Protein AF-A0A0R3RN76-F1 (afdb_monomer_lite)

Structure (mmCIF, N/CA/C/O backbone):
data_AF-A0A0R3RN76-F1
#
_entry.id   AF-A0A0R3RN76-F1
#
loop_
_atom_site.group_PDB
_atom_site.id
_atom_site.type_symbol
_atom_site.label_atom_id
_atom_site.label_alt_id
_atom_site.label_comp_id
_atom_site.label_asym_id
_atom_site.label_entity_id
_atom_site.label_seq_id
_atom_site.pdbx_PDB_ins_code
_atom_site.Cartn_x
_atom_site.Cartn_y
_atom_site.Cartn_z
_atom_site.occupancy
_atom_site.B_iso_or_equiv
_atom_site.auth_seq_id
_atom_site.auth_comp_id
_atom_site.auth_asym_id
_atom_site.auth_atom_id
_atom_site.pdbx_PDB_model_num
ATOM 1 N N . PRO A 1 1 ? -23.314 -8.550 5.545 1.00 55.41 1 PRO A N 1
ATOM 2 C CA . PRO A 1 1 ? -23.056 -7.588 4.440 1.00 55.41 1 PRO A CA 1
ATOM 3 C C . PRO A 1 1 ? -21.770 -6.795 4.711 1.00 55.41 1 PRO A C 1
ATOM 5 O O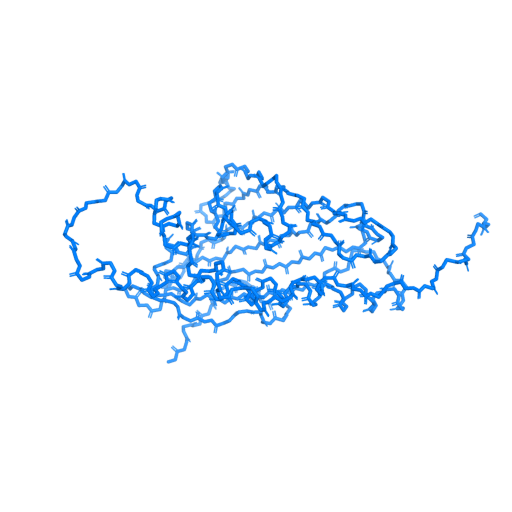 . PRO A 1 1 ? -21.601 -6.330 5.833 1.00 55.41 1 PRO A O 1
ATOM 8 N N . LYS A 1 2 ? -20.852 -6.679 3.739 1.00 74.38 2 LYS A N 1
ATOM 9 C CA . LYS A 1 2 ? -19.623 -5.884 3.918 1.00 74.38 2 LYS A CA 1
ATOM 10 C C . LYS A 1 2 ? -19.977 -4.389 3.931 1.00 74.38 2 LYS A C 1
ATOM 12 O O . LYS A 1 2 ? -20.724 -3.940 3.066 1.00 74.38 2 LYS A O 1
ATOM 17 N N . VAL A 1 3 ? -19.456 -3.634 4.902 1.00 81.75 3 VAL A N 1
ATOM 18 C CA . VAL A 1 3 ? -19.709 -2.183 5.039 1.00 81.75 3 VAL A CA 1
ATOM 19 C C . VAL A 1 3 ? -19.190 -1.440 3.804 1.00 81.75 3 VAL A C 1
ATOM 21 O O . VAL A 1 3 ? -18.092 -1.743 3.332 1.00 81.75 3 VAL A O 1
ATOM 24 N N . SER A 1 4 ? -19.979 -0.506 3.260 1.00 85.19 4 SER A N 1
ATOM 25 C CA . SER A 1 4 ? -19.596 0.282 2.078 1.00 85.19 4 SER A CA 1
ATOM 26 C C . SER A 1 4 ? -18.408 1.201 2.374 1.00 85.19 4 SER A C 1
ATOM 28 O O . SER A 1 4 ? -18.249 1.674 3.494 1.00 85.19 4 SER A O 1
ATOM 30 N N . CYS A 1 5 ? -17.576 1.460 1.365 1.00 84.94 5 CYS A N 1
ATOM 31 C CA . CYS A 1 5 ? -16.489 2.428 1.472 1.00 84.94 5 CYS A CA 1
ATOM 32 C C . CYS A 1 5 ? -16.972 3.834 1.096 1.00 84.94 5 CYS A C 1
ATOM 34 O O . CYS A 1 5 ? -17.718 3.979 0.130 1.00 84.94 5 CYS A O 1
ATOM 36 N N . GLU A 1 6 ? -16.495 4.850 1.817 1.00 83.06 6 GLU A N 1
ATOM 37 C CA . GLU A 1 6 ? -16.789 6.270 1.565 1.00 83.06 6 GLU A CA 1
ATOM 38 C C . GLU A 1 6 ? -15.639 7.013 0.850 1.00 83.06 6 GLU A C 1
ATOM 40 O O . GLU A 1 6 ? -15.636 8.242 0.783 1.00 83.06 6 GLU A O 1
ATOM 45 N N . CYS A 1 7 ? -14.622 6.308 0.338 1.00 79.94 7 CYS A N 1
ATOM 46 C CA . CYS A 1 7 ? -13.497 6.972 -0.320 1.00 79.94 7 CYS A CA 1
ATOM 47 C C . CYS A 1 7 ? -13.884 7.536 -1.701 1.00 79.94 7 CYS A C 1
ATOM 49 O O . CYS A 1 7 ? -14.813 7.066 -2.356 1.00 79.94 7 CYS A O 1
ATOM 51 N N . GLN A 1 8 ? -13.136 8.5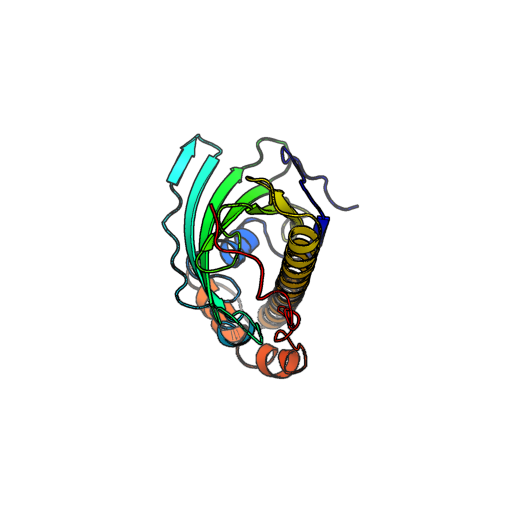43 -2.160 1.00 72.81 8 GLN A N 1
ATOM 52 C CA . GLN A 1 8 ? -13.453 9.278 -3.390 1.00 72.81 8 GLN A CA 1
ATOM 53 C C . GLN A 1 8 ? -13.304 8.438 -4.668 1.00 72.81 8 GLN A C 1
ATOM 55 O O . GLN A 1 8 ? -13.960 8.731 -5.665 1.00 72.81 8 GLN A O 1
ATOM 60 N N . SER A 1 9 ? -12.420 7.433 -4.675 1.00 77.06 9 SER A N 1
ATOM 61 C CA . SER A 1 9 ? -12.163 6.619 -5.866 1.00 77.06 9 SER A CA 1
ATOM 62 C C . SER A 1 9 ? -11.513 5.272 -5.544 1.00 77.06 9 SER A C 1
ATOM 64 O O . SER A 1 9 ? -10.530 5.186 -4.806 1.00 77.06 9 SER A O 1
ATOM 66 N N . HIS A 1 10 ? -12.033 4.226 -6.184 1.00 83.62 10 HIS A N 1
ATOM 67 C CA . HIS A 1 10 ? -11.478 2.876 -6.219 1.00 83.62 10 HIS A CA 1
ATOM 68 C C . HIS A 1 10 ? -10.883 2.599 -7.602 1.00 83.62 10 HIS A C 1
ATOM 70 O O . HIS A 1 10 ? -11.511 1.969 -8.453 1.00 83.62 10 HIS A O 1
ATOM 76 N N . LEU A 1 11 ? -9.686 3.121 -7.864 1.00 89.62 11 LEU A N 1
ATOM 77 C CA . LEU A 1 11 ? -9.059 2.955 -9.171 1.00 89.62 11 LEU A CA 1
ATOM 78 C C . LEU A 1 11 ? -8.354 1.597 -9.282 1.00 89.62 11 LEU A C 1
ATOM 80 O O . LEU A 1 11 ? -7.470 1.280 -8.487 1.00 89.62 11 LEU A O 1
ATOM 84 N N . GLY A 1 12 ? -8.686 0.839 -10.328 1.00 92.81 12 GLY A N 1
ATOM 85 C CA . GLY A 1 12 ? -7.989 -0.396 -10.678 1.00 92.81 12 GLY A CA 1
ATOM 86 C C . GLY A 1 12 ? -8.677 -1.671 -10.215 1.00 92.81 12 GLY A C 1
ATOM 87 O O . GLY A 1 12 ? -9.890 -1.725 -10.035 1.00 92.81 12 GLY A O 1
ATOM 88 N N . ARG A 1 13 ? -7.878 -2.730 -10.078 1.00 95.00 13 ARG A N 1
ATOM 89 C CA . ARG A 1 13 ? -8.344 -4.068 -9.699 1.00 95.00 13 ARG A CA 1
ATOM 90 C C . ARG A 1 13 ? -8.471 -4.161 -8.185 1.00 95.00 13 ARG A C 1
ATOM 92 O O . ARG A 1 13 ? -7.642 -3.592 -7.479 1.00 95.00 13 ARG A O 1
ATOM 99 N N . ILE A 1 14 ? -9.459 -4.910 -7.700 1.00 96.25 14 ILE A N 1
ATOM 100 C CA . ILE A 1 14 ? -9.526 -5.307 -6.289 1.00 96.25 14 ILE A CA 1
ATOM 101 C C . ILE A 1 14 ? -8.409 -6.325 -6.040 1.00 96.25 14 ILE A C 1
ATOM 103 O O . ILE A 1 14 ? -8.323 -7.328 -6.743 1.00 96.25 14 ILE A O 1
ATOM 107 N N . LEU A 1 15 ? -7.553 -6.039 -5.062 1.00 94.31 15 LEU A N 1
ATOM 108 C CA . LEU A 1 15 ? -6.417 -6.876 -4.662 1.00 94.31 15 LEU A CA 1
ATOM 109 C C . LEU A 1 15 ? -6.650 -7.534 -3.298 1.00 94.31 15 LEU A C 1
ATOM 111 O O . LEU A 1 15 ? -6.160 -8.630 -3.060 1.00 94.31 15 LEU A O 1
ATOM 115 N N . VAL A 1 16 ? -7.414 -6.877 -2.420 1.00 97.00 16 VAL A N 1
ATOM 116 C CA . VAL A 1 16 ? -7.887 -7.423 -1.139 1.00 97.00 16 VAL A CA 1
ATOM 117 C C . VAL A 1 16 ? -9.291 -6.895 -0.886 1.00 97.00 16 VAL A C 1
ATOM 119 O O . VAL A 1 16 ? -9.547 -5.714 -1.109 1.00 97.00 16 VAL A O 1
ATOM 122 N N . ASP A 1 17 ? -10.187 -7.738 -0.390 1.00 96.50 17 ASP A N 1
ATOM 123 C CA . ASP A 1 17 ? -11.475 -7.314 0.152 1.00 96.50 17 ASP A CA 1
ATOM 124 C C . ASP A 1 17 ? -11.893 -8.259 1.280 1.00 96.50 17 ASP A C 1
ATOM 126 O O . ASP A 1 17 ? -12.681 -9.178 1.073 1.00 96.50 17 ASP A O 1
ATOM 130 N N . GLU A 1 18 ? -11.369 -8.037 2.479 1.00 96.50 18 GLU A N 1
ATOM 131 C CA . GLU A 1 18 ? -11.539 -8.958 3.606 1.00 96.50 18 GLU A CA 1
ATOM 132 C C . GLU A 1 18 ? -11.922 -8.233 4.894 1.00 96.50 18 GLU A C 1
ATOM 134 O O . GLU A 1 18 ? -11.674 -7.036 5.049 1.00 96.50 18 GLU A O 1
ATOM 139 N N . VAL A 1 19 ? -12.549 -8.952 5.827 1.00 96.31 19 VAL A N 1
ATOM 140 C CA . VAL A 1 19 ? -12.858 -8.447 7.172 1.00 96.31 19 VAL A CA 1
ATOM 141 C C . VAL A 1 19 ? -11.967 -9.161 8.175 1.00 96.31 19 VAL A C 1
ATOM 143 O O . VAL A 1 19 ? -12.004 -10.383 8.275 1.00 96.31 19 VAL A O 1
ATOM 146 N N . TYR A 1 20 ? -11.206 -8.389 8.944 1.00 95.00 20 TYR A N 1
ATOM 147 C CA . TYR A 1 20 ? -10.312 -8.905 9.976 1.00 95.00 20 TYR A CA 1
ATOM 148 C C . TYR A 1 20 ? -10.840 -8.545 11.372 1.00 95.00 20 TYR A C 1
ATOM 150 O O . TYR A 1 20 ? -11.416 -7.461 11.532 1.00 95.00 20 TYR A O 1
ATOM 158 N N . PRO A 1 21 ? -10.610 -9.386 12.400 1.00 95.12 21 PRO A N 1
ATOM 159 C CA . PRO A 1 21 ? -10.873 -9.078 13.810 1.00 95.12 21 PRO A CA 1
ATOM 160 C C . PRO A 1 21 ? -9.827 -8.099 14.382 1.00 95.12 21 PRO A C 1
ATOM 162 O O . PRO A 1 21 ? -9.218 -8.328 15.428 1.00 95.12 21 PRO A O 1
ATOM 165 N N . LEU A 1 22 ? -9.603 -7.001 13.660 1.00 93.25 22 LEU A N 1
ATOM 166 C CA . LEU A 1 22 ? -8.704 -5.908 13.998 1.00 93.25 22 LEU A CA 1
ATOM 167 C C . LEU A 1 22 ? -9.474 -4.588 13.925 1.00 93.25 22 LEU A C 1
ATOM 169 O O . LEU A 1 22 ? -10.269 -4.354 13.012 1.00 93.25 22 LEU A O 1
ATOM 173 N N . THR A 1 23 ? -9.217 -3.691 14.870 1.00 93.88 23 THR A N 1
ATOM 174 C CA . THR A 1 23 ? -9.725 -2.313 14.824 1.00 93.88 23 THR A CA 1
ATOM 175 C C . THR A 1 23 ? -9.048 -1.507 13.712 1.00 93.88 23 THR A C 1
ATOM 177 O O . THR A 1 23 ? -7.954 -1.845 13.251 1.00 93.88 23 THR A O 1
ATOM 180 N N . THR A 1 24 ? -9.667 -0.393 13.316 1.00 94.25 24 THR A N 1
ATOM 181 C CA . THR A 1 24 ? -9.111 0.547 12.329 1.00 94.25 24 THR A CA 1
ATOM 182 C C . THR A 1 24 ? -7.719 1.028 12.754 1.00 94.25 24 THR A C 1
ATOM 184 O O . THR A 1 24 ? -6.785 1.021 11.952 1.00 94.25 24 THR A O 1
ATOM 187 N N . LYS A 1 25 ? -7.543 1.336 14.048 1.00 91.75 25 LYS A N 1
ATOM 188 C CA . LYS A 1 25 ? -6.262 1.722 14.659 1.00 91.75 25 LYS A CA 1
ATOM 189 C C . LYS A 1 25 ? -5.202 0.619 14.565 1.00 91.75 25 LYS A C 1
ATOM 191 O O . LYS A 1 25 ? -4.073 0.908 14.184 1.00 91.75 25 LYS A O 1
ATOM 196 N N . GLN A 1 26 ? -5.548 -0.634 14.870 1.00 92.69 26 GLN A N 1
ATOM 197 C CA . GLN A 1 26 ? -4.601 -1.754 14.766 1.00 92.69 26 GLN A CA 1
ATOM 198 C C . GLN A 1 26 ? -4.140 -1.971 13.323 1.00 92.69 26 GLN A C 1
ATOM 200 O O . GLN A 1 26 ? -2.940 -2.082 13.080 1.00 92.69 26 GLN A O 1
ATOM 205 N N . LEU A 1 27 ? -5.069 -1.966 12.359 1.00 94.69 27 LEU A N 1
ATOM 206 C CA . LEU A 1 27 ? -4.716 -2.052 10.940 1.00 94.69 27 LEU A CA 1
ATOM 207 C C . LEU A 1 27 ? -3.842 -0.875 10.502 1.00 94.69 27 LEU A C 1
ATOM 209 O O . LEU A 1 27 ? -2.897 -1.082 9.743 1.00 94.69 27 LEU A O 1
ATOM 213 N N . PHE A 1 28 ? -4.100 0.338 11.001 1.00 93.19 28 PHE A N 1
ATOM 214 C CA . PHE A 1 28 ? -3.242 1.483 10.710 1.00 93.19 28 PHE A CA 1
ATOM 215 C C . PHE A 1 28 ? -1.803 1.247 11.186 1.00 93.19 28 PHE A C 1
ATOM 217 O O . PHE A 1 28 ? -0.862 1.416 10.412 1.00 93.19 28 PHE A O 1
ATOM 224 N N . THR A 1 29 ? -1.628 0.803 12.431 1.00 90.44 29 THR A N 1
ATOM 225 C CA . THR A 1 29 ? -0.306 0.519 13.007 1.00 90.44 29 THR A CA 1
ATOM 226 C C . THR A 1 29 ? 0.432 -0.584 12.245 1.00 90.44 29 THR A C 1
ATOM 228 O O . THR A 1 29 ? 1.611 -0.424 11.937 1.00 90.44 29 THR A O 1
ATOM 231 N N . ILE A 1 30 ? -0.252 -1.676 11.893 1.00 88.56 30 ILE A N 1
ATOM 232 C CA . ILE A 1 30 ? 0.348 -2.804 11.162 1.00 88.56 30 ILE A CA 1
ATOM 233 C C . ILE A 1 30 ? 0.784 -2.379 9.749 1.00 88.56 30 ILE A C 1
ATOM 235 O O . ILE A 1 30 ? 1.877 -2.713 9.295 1.00 88.56 30 ILE A O 1
ATOM 239 N N . LEU A 1 31 ? -0.064 -1.633 9.036 1.00 91.94 31 LEU A N 1
ATOM 240 C CA . LEU A 1 31 ? 0.141 -1.338 7.615 1.00 91.94 31 LEU A CA 1
ATOM 241 C C . LEU A 1 31 ? 0.978 -0.078 7.357 1.00 91.94 31 LEU A C 1
ATOM 243 O O . LEU A 1 31 ? 1.614 0.023 6.304 1.00 91.94 31 LEU A O 1
ATOM 247 N N . PHE A 1 32 ? 0.954 0.891 8.277 1.00 92.12 32 PHE A N 1
ATOM 248 C CA . PHE A 1 32 ? 1.439 2.251 8.029 1.00 92.12 32 PHE A CA 1
ATOM 249 C C . PHE A 1 32 ? 2.325 2.836 9.139 1.00 92.12 32 PHE A C 1
ATOM 251 O O . PHE A 1 32 ? 2.509 4.053 9.189 1.00 92.12 32 PHE A O 1
ATOM 258 N N . SER A 1 33 ? 2.923 2.019 10.006 1.00 87.88 33 SER A N 1
ATOM 259 C CA . SER A 1 33 ? 3.950 2.510 10.936 1.00 87.88 33 SER A CA 1
ATOM 260 C C . SER A 1 33 ? 5.316 2.713 10.248 1.00 87.88 33 SER A C 1
ATOM 262 O O . SER A 1 33 ? 5.427 2.679 9.013 1.00 87.88 33 SER A O 1
ATOM 264 N N . SER A 1 34 ? 6.349 3.007 11.042 1.00 83.56 34 SER A N 1
ATOM 265 C CA . SER A 1 34 ? 7.753 3.024 10.612 1.00 83.56 34 SER A CA 1
ATOM 266 C C . SER A 1 34 ? 8.326 1.619 10.409 1.00 83.56 34 SER A C 1
ATOM 268 O O . SER A 1 34 ? 9.285 1.476 9.663 1.00 83.56 34 SER A O 1
ATOM 270 N N . ASN A 1 35 ? 7.708 0.597 11.012 1.00 81.00 35 ASN A N 1
ATOM 271 C CA . ASN A 1 35 ? 8.073 -0.806 10.850 1.00 81.00 35 ASN A CA 1
ATOM 272 C C . ASN A 1 35 ? 6.933 -1.503 10.096 1.00 81.00 35 ASN A C 1
ATOM 274 O O . ASN A 1 35 ? 5.910 -1.837 10.699 1.00 81.00 35 ASN A O 1
ATOM 278 N N . PRO A 1 36 ? 7.041 -1.673 8.769 1.00 78.25 36 PRO A N 1
ATOM 279 C CA . PRO A 1 36 ? 5.956 -2.243 7.984 1.00 78.25 36 PRO A CA 1
ATOM 280 C C . PRO A 1 36 ? 5.681 -3.688 8.419 1.00 78.25 36 PRO A C 1
ATOM 282 O O . PRO A 1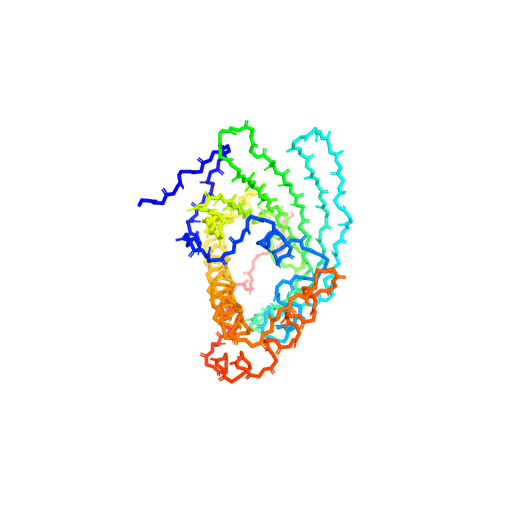 36 ? 6.566 -4.372 8.926 1.00 78.25 36 PRO A O 1
ATOM 285 N N . TRP A 1 37 ? 4.475 -4.188 8.152 1.00 81.44 37 TRP A N 1
ATOM 286 C CA . TRP A 1 37 ? 4.067 -5.568 8.464 1.00 81.44 37 TRP A CA 1
ATOM 287 C C . TRP A 1 37 ? 5.038 -6.658 7.965 1.00 81.44 37 TRP A C 1
ATOM 289 O O . TRP A 1 37 ? 5.070 -7.753 8.516 1.00 81.44 37 TRP A O 1
ATOM 299 N N . TYR A 1 38 ? 5.837 -6.358 6.938 1.00 74.94 38 TYR A N 1
ATOM 300 C CA . TYR A 1 38 ? 6.843 -7.250 6.363 1.00 74.94 38 TYR A CA 1
ATOM 301 C C . TYR A 1 38 ? 8.270 -7.021 6.882 1.00 74.94 38 TYR A C 1
ATOM 303 O O . TYR A 1 38 ? 9.199 -7.600 6.332 1.00 74.94 38 TYR A O 1
ATOM 311 N N . HIS A 1 39 ? 8.478 -6.197 7.912 1.00 74.06 39 HIS A N 1
ATOM 312 C CA . HIS A 1 39 ? 9.812 -5.887 8.449 1.00 74.06 39 HIS A CA 1
ATOM 313 C C . HIS A 1 39 ? 10.587 -7.138 8.904 1.00 74.06 39 HIS A C 1
ATOM 315 O O . HIS A 1 39 ? 11.798 -7.205 8.771 1.00 74.06 39 HIS A O 1
ATOM 321 N N . HIS A 1 40 ? 9.902 -8.171 9.402 1.00 66.69 40 HIS A N 1
ATOM 322 C CA . HIS A 1 40 ? 10.536 -9.456 9.749 1.00 66.69 40 HIS A CA 1
ATOM 323 C C . HIS A 1 40 ? 10.502 -10.481 8.612 1.00 66.69 40 HIS A C 1
ATOM 325 O O . HIS A 1 40 ? 10.950 -11.609 8.770 1.00 66.69 40 HIS A O 1
ATOM 331 N N . LEU A 1 41 ? 9.946 -10.091 7.468 1.00 64.38 41 LEU A N 1
ATOM 332 C CA . LEU A 1 41 ? 9.815 -10.909 6.274 1.00 64.38 41 LEU A CA 1
ATOM 333 C C . LEU A 1 41 ? 10.695 -10.349 5.153 1.00 64.38 41 LEU A C 1
ATOM 335 O O . LEU A 1 41 ? 10.432 -10.666 4.005 1.00 64.38 41 LEU A O 1
ATOM 339 N N . GLU A 1 42 ? 11.693 -9.502 5.433 1.00 62.22 42 GLU A N 1
ATOM 340 C CA . GLU A 1 42 ? 12.492 -8.812 4.403 1.00 62.22 42 GLU A CA 1
ATOM 341 C C . GLU A 1 42 ? 13.118 -9.774 3.383 1.00 62.22 42 GLU A C 1
ATOM 343 O O . GLU A 1 42 ? 13.085 -9.494 2.183 1.00 62.22 42 GLU A O 1
ATOM 348 N N . GLU A 1 43 ? 13.587 -10.941 3.839 1.00 58.16 43 GLU A N 1
ATOM 349 C CA . GLU A 1 43 ? 14.101 -12.021 2.983 1.00 58.16 43 GLU A CA 1
ATOM 350 C C . GLU A 1 43 ? 13.011 -12.634 2.089 1.00 58.16 43 GLU A C 1
ATOM 352 O O . GLU A 1 43 ? 13.266 -12.992 0.942 1.00 58.16 43 GLU A O 1
ATOM 357 N N . ILE A 1 44 ? 11.774 -12.693 2.587 1.00 58.19 44 ILE A N 1
ATOM 358 C CA . ILE A 1 44 ? 10.608 -13.244 1.889 1.00 58.19 44 ILE A CA 1
ATOM 359 C C . ILE A 1 44 ? 10.044 -12.192 0.922 1.00 58.19 44 ILE A C 1
ATOM 361 O O . ILE A 1 44 ? 9.915 -12.424 -0.270 1.00 58.19 44 ILE A O 1
ATOM 365 N N . VAL A 1 45 ? 9.753 -10.975 1.373 1.00 60.59 45 VAL A N 1
ATOM 366 C CA . VAL A 1 45 ? 9.182 -9.927 0.513 1.00 60.59 45 VAL A CA 1
ATOM 367 C C . VAL A 1 45 ? 10.208 -9.264 -0.405 1.00 60.59 45 VAL A C 1
ATOM 369 O O . VAL A 1 45 ? 9.828 -8.423 -1.221 1.00 60.59 45 VAL A O 1
ATOM 372 N N . SER A 1 46 ? 11.490 -9.628 -0.279 1.00 70.56 46 SER A N 1
ATOM 373 C CA . SER A 1 46 ? 12.600 -9.091 -1.067 1.00 70.56 46 SER A CA 1
ATOM 374 C C . SER A 1 46 ? 12.670 -7.558 -1.034 1.00 70.56 46 SER A C 1
ATOM 376 O O . SER A 1 46 ? 12.913 -6.910 -2.057 1.00 70.56 46 SER A O 1
ATOM 378 N N . ARG A 1 47 ? 12.417 -6.959 0.137 1.00 73.38 47 ARG A N 1
ATOM 379 C CA . ARG A 1 47 ? 12.470 -5.506 0.361 1.00 73.38 47 ARG A CA 1
ATOM 380 C C . ARG A 1 47 ? 13.462 -5.187 1.460 1.00 73.38 47 ARG A C 1
ATOM 382 O O . ARG A 1 47 ? 13.428 -5.828 2.498 1.00 73.38 47 ARG A O 1
ATOM 389 N N . THR A 1 48 ? 14.295 -4.176 1.243 1.00 79.38 48 THR A N 1
ATOM 390 C CA . THR A 1 48 ? 15.329 -3.768 2.202 1.00 79.38 48 THR A CA 1
ATOM 391 C C . THR A 1 48 ? 15.434 -2.251 2.298 1.00 79.38 48 THR A C 1
ATOM 393 O O . THR A 1 48 ? 15.054 -1.519 1.377 1.00 79.38 48 THR A O 1
ATOM 396 N N . GLY A 1 49 ? 15.969 -1.766 3.421 1.00 85.38 49 GLY A N 1
ATOM 397 C CA . GLY A 1 49 ? 16.235 -0.340 3.628 1.00 85.38 49 GLY A CA 1
ATOM 398 C C . GLY A 1 49 ? 14.965 0.508 3.671 1.00 85.38 49 GLY A C 1
ATOM 399 O O . GLY A 1 49 ? 14.932 1.585 3.079 1.00 85.38 49 GLY A O 1
ATOM 400 N N . TYR A 1 50 ? 13.909 0.003 4.317 1.00 87.31 50 TYR A N 1
ATOM 401 C CA . TYR A 1 50 ? 12.664 0.744 4.494 1.00 87.31 50 TYR A CA 1
ATOM 402 C C . TYR A 1 50 ? 12.873 1.958 5.399 1.00 87.31 50 TYR A C 1
ATOM 404 O O . TYR A 1 50 ? 13.292 1.833 6.547 1.00 87.31 50 TYR A O 1
ATOM 412 N N . ILE A 1 51 ? 12.537 3.137 4.885 1.00 92.88 51 ILE A N 1
ATOM 413 C CA . ILE A 1 51 ? 12.582 4.399 5.618 1.00 92.88 51 ILE A CA 1
ATOM 414 C C . ILE A 1 51 ? 11.271 5.129 5.350 1.00 92.88 51 ILE A C 1
ATOM 416 O O . ILE A 1 51 ? 10.904 5.347 4.197 1.00 92.88 51 ILE A O 1
ATOM 420 N N . ALA A 1 52 ? 10.568 5.524 6.408 1.00 94.19 52 ALA A N 1
ATOM 421 C CA . ALA A 1 52 ? 9.349 6.318 6.323 1.00 94.19 52 ALA A CA 1
ATOM 422 C C . ALA A 1 52 ? 9.528 7.629 7.087 1.00 94.19 52 ALA A C 1
ATOM 424 O O . ALA A 1 52 ? 9.947 7.619 8.244 1.00 94.19 52 ALA A O 1
ATOM 425 N N . THR A 1 53 ? 9.173 8.753 6.467 1.00 96.94 53 THR A N 1
ATOM 426 C CA . THR A 1 53 ? 9.070 10.022 7.190 1.00 96.94 53 THR A CA 1
ATOM 427 C C . THR A 1 53 ? 7.878 9.987 8.144 1.00 96.94 53 THR A C 1
ATOM 429 O O . THR A 1 53 ? 6.917 9.231 7.948 1.00 96.94 53 THR A O 1
ATOM 432 N N . SER A 1 54 ? 7.900 10.852 9.157 1.00 96.12 54 SER A N 1
ATOM 433 C CA . SER A 1 54 ? 6.714 11.123 9.969 1.00 96.12 54 SER A CA 1
ATOM 434 C C . SER A 1 54 ? 5.556 11.609 9.095 1.00 96.12 54 SER A C 1
ATOM 436 O O . SER A 1 54 ? 5.765 12.237 8.053 1.00 96.12 54 SER A O 1
ATOM 438 N N . TRP A 1 55 ? 4.331 11.316 9.530 1.00 96.25 55 TRP A N 1
ATOM 439 C CA . TRP A 1 55 ? 3.126 11.870 8.921 1.00 96.25 55 TRP A CA 1
ATOM 440 C C . TRP A 1 55 ? 3.068 13.384 9.152 1.00 96.25 55 TRP A C 1
ATOM 442 O O . TRP A 1 55 ? 3.206 13.844 10.283 1.00 96.25 55 TRP A O 1
ATOM 452 N N . MET A 1 56 ? 2.849 14.143 8.083 1.00 96.94 56 MET A N 1
ATOM 453 C CA . MET A 1 56 ? 2.669 15.593 8.091 1.00 96.94 56 MET A CA 1
ATOM 454 C C . MET A 1 56 ? 1.201 15.927 7.831 1.00 96.94 56 MET A C 1
ATOM 456 O O . MET A 1 56 ? 0.566 15.314 6.976 1.00 96.94 56 MET A O 1
ATOM 460 N N . THR A 1 57 ? 0.645 16.884 8.569 1.00 96.88 57 THR A N 1
ATOM 461 C CA . THR A 1 57 ? -0.748 17.318 8.401 1.00 96.88 57 THR A CA 1
ATOM 462 C C . THR A 1 57 ? -0.838 18.396 7.330 1.00 96.88 57 THR A C 1
ATOM 464 O O . THR A 1 57 ? -0.332 19.495 7.527 1.00 96.88 57 THR A O 1
ATOM 467 N N . GLU A 1 58 ? -1.524 18.099 6.227 1.00 94.81 58 GLU A N 1
ATOM 468 C CA . GLU A 1 58 ? -1.806 19.064 5.151 1.00 94.81 58 GLU A CA 1
ATOM 469 C C . GLU A 1 58 ? -3.121 19.812 5.410 1.00 94.81 58 GLU A C 1
ATOM 471 O O . GLU A 1 58 ? -3.281 20.987 5.094 1.00 94.81 58 GLU A O 1
ATOM 476 N N . SER A 1 59 ? -4.102 19.110 5.982 1.00 93.44 59 SER A N 1
ATOM 477 C CA . SER A 1 59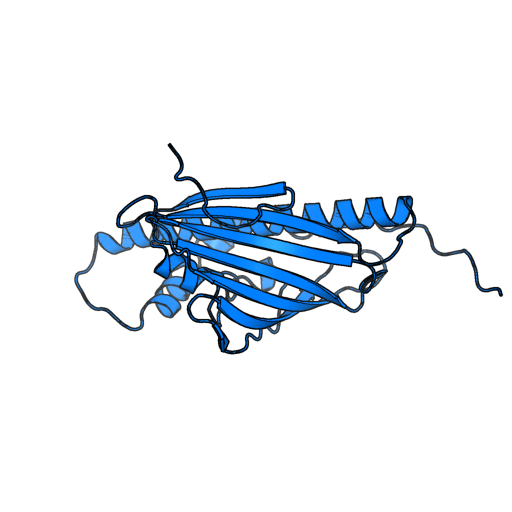 ? -5.398 19.661 6.383 1.00 93.44 59 SER A CA 1
ATOM 478 C C . SER A 1 59 ? -6.010 18.801 7.499 1.00 93.44 59 SER A C 1
ATOM 480 O O . SER A 1 59 ? -5.509 17.705 7.756 1.00 93.44 59 SER A O 1
ATOM 482 N N . PRO A 1 60 ? -7.122 19.213 8.141 1.00 90.12 60 PRO A N 1
ATOM 483 C CA . PRO A 1 60 ? -7.696 18.486 9.281 1.00 90.12 60 PRO A CA 1
ATOM 484 C C . PRO A 1 60 ? -8.028 17.007 9.033 1.00 90.12 60 PRO A C 1
ATOM 486 O O . PRO A 1 60 ? -8.137 16.240 9.982 1.00 90.12 60 PRO A O 1
ATOM 489 N N . THR A 1 61 ? -8.213 16.600 7.774 1.00 91.56 61 THR A N 1
ATOM 490 C CA . THR A 1 61 ? -8.536 15.212 7.403 1.00 91.56 61 THR A CA 1
ATOM 491 C C . THR A 1 61 ? -7.567 14.610 6.401 1.00 91.56 61 THR A C 1
ATOM 493 O O . THR A 1 61 ? -7.871 13.570 5.822 1.00 91.56 61 THR A O 1
ATOM 496 N N . VAL A 1 62 ? -6.436 15.274 6.146 1.00 95.31 62 VAL A N 1
ATOM 497 C CA . VAL A 1 62 ? -5.442 14.814 5.175 1.00 95.31 62 VAL A CA 1
ATOM 498 C C . VAL A 1 62 ? -4.052 14.901 5.777 1.00 95.31 62 VAL A C 1
ATOM 500 O O . VAL A 1 62 ? -3.592 15.986 6.137 1.00 95.31 62 VAL A O 1
ATOM 503 N N . THR A 1 63 ? -3.372 13.761 5.833 1.00 96.94 63 THR A N 1
ATOM 504 C CA . THR A 1 63 ? -1.959 13.686 6.202 1.00 96.94 63 THR A CA 1
ATOM 505 C C . THR A 1 63 ? -1.151 13.019 5.097 1.00 96.94 63 THR A C 1
ATOM 507 O O . THR A 1 63 ? -1.658 12.183 4.347 1.00 96.94 63 THR A O 1
ATOM 510 N N . THR A 1 64 ? 0.116 13.390 4.971 1.00 98.12 64 THR A N 1
ATOM 511 C CA . THR A 1 64 ? 1.025 12.882 3.943 1.00 98.12 64 THR A CA 1
ATOM 512 C C . THR A 1 64 ? 2.309 12.366 4.570 1.00 98.12 64 THR A C 1
ATOM 514 O O . THR A 1 64 ? 2.711 12.787 5.652 1.00 98.12 64 THR A O 1
ATOM 517 N N . ARG A 1 65 ? 2.969 11.427 3.898 1.00 97.88 65 ARG A N 1
ATOM 518 C CA . ARG A 1 65 ? 4.358 11.065 4.189 1.00 97.88 65 ARG A CA 1
ATOM 519 C C . ARG A 1 65 ? 5.033 10.494 2.955 1.00 97.88 65 ARG A C 1
ATOM 521 O O . ARG A 1 65 ? 4.361 10.081 2.005 1.00 97.88 65 ARG A O 1
ATOM 528 N N . THR A 1 66 ? 6.351 10.397 3.022 1.00 97.62 66 THR A N 1
ATOM 529 C CA . THR A 1 66 ? 7.165 9.740 2.002 1.00 97.62 66 THR A CA 1
ATOM 530 C C . THR A 1 66 ? 7.809 8.492 2.585 1.00 97.62 66 THR A C 1
ATOM 532 O O . THR A 1 66 ? 8.272 8.488 3.725 1.00 97.62 66 THR A O 1
ATOM 535 N N . VAL A 1 67 ? 7.834 7.427 1.793 1.00 95.44 67 VAL A N 1
ATOM 536 C CA . VAL A 1 67 ? 8.476 6.158 2.130 1.00 95.44 67 VAL A CA 1
ATOM 537 C C . VAL A 1 67 ? 9.443 5.779 1.018 1.00 95.44 67 VAL A C 1
ATOM 539 O O . VAL A 1 67 ? 9.108 5.897 -0.158 1.00 95.44 67 VAL A O 1
ATOM 542 N N . THR A 1 68 ? 10.629 5.297 1.373 1.00 94.12 68 THR A N 1
ATOM 543 C CA . THR A 1 68 ? 11.628 4.795 0.425 1.00 94.12 68 THR A CA 1
ATOM 544 C C . THR A 1 68 ? 12.112 3.414 0.832 1.00 94.12 68 THR A C 1
ATOM 546 O O . THR A 1 68 ? 12.269 3.145 2.020 1.00 94.12 68 THR A O 1
ATOM 549 N N . TYR A 1 69 ? 12.359 2.545 -0.143 1.00 88.75 69 TYR A N 1
ATOM 550 C CA . TYR A 1 69 ? 12.983 1.234 0.059 1.00 88.75 69 TYR A CA 1
ATOM 551 C C . TYR A 1 69 ? 13.570 0.709 -1.252 1.00 88.75 69 TYR A C 1
ATOM 553 O O . TYR A 1 69 ? 13.319 1.257 -2.326 1.00 88.75 69 TYR A O 1
ATOM 561 N N . ASN A 1 70 ? 14.330 -0.379 -1.175 1.00 82.81 70 ASN A N 1
ATOM 562 C CA . ASN A 1 70 ? 14.757 -1.145 -2.340 1.00 82.81 70 ASN A CA 1
ATOM 563 C C . ASN A 1 70 ? 13.949 -2.437 -2.438 1.00 82.81 70 ASN A C 1
ATOM 565 O O . ASN A 1 70 ? 13.614 -3.043 -1.423 1.00 82.81 70 ASN A O 1
ATOM 569 N N . MET A 1 71 ? 13.639 -2.856 -3.660 1.00 82.44 71 MET A N 1
ATOM 570 C CA . MET A 1 71 ? 12.935 -4.101 -3.950 1.00 82.44 71 MET A CA 1
ATOM 571 C C . MET A 1 71 ? 13.773 -4.929 -4.920 1.00 82.44 71 MET A C 1
ATOM 573 O O . MET A 1 71 ? 14.208 -4.408 -5.950 1.00 82.44 71 MET A O 1
ATOM 577 N N . ALA A 1 72 ? 14.022 -6.200 -4.606 1.00 75.44 72 ALA A N 1
ATOM 578 C CA . ALA A 1 72 ? 14.693 -7.099 -5.538 1.00 75.44 72 ALA A CA 1
ATOM 579 C C . ALA A 1 72 ? 13.770 -7.441 -6.717 1.00 75.44 72 ALA A C 1
ATOM 581 O O . ALA A 1 72 ? 12.545 -7.463 -6.600 1.00 75.44 72 ALA A O 1
ATOM 582 N N . LEU A 1 73 ? 14.374 -7.705 -7.870 1.00 68.56 73 LEU A N 1
ATOM 583 C CA . LEU A 1 73 ? 13.700 -8.071 -9.109 1.00 68.56 73 LEU A CA 1
ATOM 584 C C . LEU A 1 73 ? 14.230 -9.428 -9.565 1.00 68.56 73 LEU A C 1
ATOM 586 O O . LEU A 1 73 ? 15.447 -9.590 -9.692 1.00 68.56 73 LEU A O 1
ATOM 590 N N . ASN A 1 74 ? 13.352 -10.375 -9.905 1.00 65.62 74 ASN A N 1
ATOM 591 C CA . ASN A 1 74 ? 13.786 -11.651 -10.478 1.00 65.62 74 ASN A CA 1
ATOM 592 C C . ASN A 1 74 ? 13.906 -11.588 -12.010 1.00 65.62 74 ASN A C 1
ATOM 594 O O . ASN A 1 74 ? 13.333 -12.381 -12.756 1.00 65.62 74 ASN A O 1
ATOM 598 N N . ASN A 1 75 ? 14.683 -10.621 -12.496 1.00 63.19 75 ASN A N 1
ATOM 599 C CA . ASN A 1 75 ? 14.970 -10.493 -13.919 1.00 63.19 75 ASN A CA 1
ATOM 600 C C . ASN A 1 75 ? 16.148 -11.394 -14.304 1.00 63.19 75 ASN A C 1
ATOM 602 O O . ASN A 1 75 ? 17.245 -11.245 -13.763 1.00 63.19 75 ASN A O 1
ATOM 606 N N . ALA A 1 76 ? 15.970 -12.280 -15.288 1.00 56.41 76 ALA A N 1
ATOM 607 C CA . ALA A 1 76 ? 17.068 -13.090 -15.834 1.00 56.41 76 ALA A CA 1
ATOM 608 C C . ALA A 1 76 ? 18.175 -12.214 -16.456 1.00 56.41 76 ALA A C 1
ATOM 610 O O . ALA A 1 76 ? 19.361 -12.479 -16.266 1.00 56.41 76 ALA A O 1
ATOM 611 N N . LEU A 1 77 ? 17.779 -11.131 -17.133 1.00 55.22 77 LEU A N 1
ATOM 612 C CA . LEU A 1 77 ? 18.652 -10.133 -17.749 1.00 55.22 77 LEU A CA 1
ATOM 613 C C . LEU A 1 77 ? 18.173 -8.732 -17.351 1.00 55.22 77 LEU A C 1
ATOM 615 O O . LEU A 1 77 ? 16.982 -8.441 -17.447 1.00 55.22 77 LEU A O 1
ATOM 619 N N . GLY A 1 78 ? 19.093 -7.865 -16.923 1.00 63.78 78 GLY A N 1
ATOM 620 C CA . GLY A 1 78 ? 18.792 -6.497 -16.492 1.00 63.78 78 GLY A CA 1
ATOM 621 C C . GLY A 1 78 ? 18.947 -6.267 -14.980 1.00 63.78 78 GLY A C 1
ATOM 622 O O . GLY A 1 78 ? 19.564 -7.085 -14.292 1.00 63.78 78 GLY A O 1
ATOM 623 N N . PRO A 1 79 ? 18.428 -5.135 -14.466 1.00 67.50 79 PRO A N 1
ATOM 624 C CA . PRO A 1 79 ? 18.541 -4.752 -13.061 1.00 67.50 79 PRO A CA 1
ATOM 625 C C . PRO A 1 79 ? 17.966 -5.824 -12.131 1.00 67.50 79 PRO A C 1
ATOM 627 O O . PRO A 1 79 ? 16.865 -6.332 -12.361 1.00 67.50 79 PRO A O 1
ATOM 630 N N . LYS A 1 80 ? 18.723 -6.146 -11.077 1.00 75.12 80 LYS A N 1
ATOM 631 C CA . LYS A 1 80 ? 18.357 -7.115 -10.028 1.00 75.12 80 LYS A CA 1
ATOM 632 C C . LYS A 1 80 ? 17.612 -6.477 -8.859 1.00 75.12 80 LYS A C 1
ATOM 634 O O . LYS A 1 80 ? 17.122 -7.180 -7.985 1.00 75.12 80 LYS A O 1
ATOM 639 N N . SER A 1 81 ? 17.527 -5.153 -8.841 1.00 77.94 81 SER A N 1
ATOM 640 C CA . SER A 1 81 ? 16.789 -4.391 -7.846 1.00 77.94 81 SER A CA 1
ATOM 641 C C . SER A 1 81 ? 16.266 -3.091 -8.448 1.00 77.94 81 SER A C 1
ATOM 643 O O . SER A 1 81 ? 16.726 -2.635 -9.498 1.00 77.94 81 SER A O 1
ATOM 645 N N . THR A 1 82 ? 15.280 -2.506 -7.779 1.00 81.31 82 THR A N 1
ATOM 646 C CA . THR A 1 82 ? 14.746 -1.175 -8.057 1.00 81.31 82 THR A CA 1
ATOM 647 C C . THR A 1 82 ? 14.636 -0.398 -6.757 1.00 81.31 82 THR A C 1
ATOM 649 O O . THR A 1 82 ? 14.274 -0.958 -5.720 1.00 81.31 82 THR A O 1
ATOM 652 N N . SER A 1 83 ? 14.948 0.892 -6.813 1.00 88.25 83 SER A N 1
ATOM 653 C CA . SER A 1 83 ? 14.650 1.808 -5.717 1.00 88.25 83 SER A CA 1
ATOM 654 C C . SER A 1 83 ? 13.226 2.320 -5.878 1.00 88.25 83 SER A C 1
ATOM 656 O O . SER A 1 83 ? 12.819 2.715 -6.973 1.00 88.25 83 SER A O 1
ATOM 658 N N . VAL A 1 84 ? 12.474 2.307 -4.785 1.00 90.50 84 VAL A N 1
ATOM 659 C CA . VAL A 1 84 ? 11.059 2.659 -4.746 1.00 90.50 84 VAL A CA 1
ATOM 660 C C . VAL A 1 84 ? 10.872 3.882 -3.864 1.00 90.50 84 VAL A C 1
ATOM 662 O O . VAL A 1 84 ? 11.392 3.944 -2.752 1.00 90.50 84 VAL A O 1
ATOM 665 N N . THR A 1 85 ? 10.114 4.852 -4.366 1.00 94.25 85 THR A N 1
ATOM 666 C CA . THR A 1 85 ? 9.608 5.991 -3.595 1.00 94.25 85 THR A CA 1
ATOM 667 C C . THR A 1 85 ? 8.087 5.937 -3.590 1.00 94.25 85 THR A C 1
ATOM 669 O O . THR A 1 85 ? 7.463 5.959 -4.649 1.00 94.25 85 THR A O 1
ATOM 672 N N . GLU A 1 86 ? 7.485 5.879 -2.406 1.00 95.25 86 GLU A N 1
ATOM 673 C CA . GLU A 1 86 ? 6.041 5.975 -2.220 1.00 95.25 86 GLU A CA 1
ATOM 674 C C . GLU A 1 86 ? 5.687 7.323 -1.599 1.00 95.25 86 GLU A C 1
ATOM 676 O O . GLU A 1 86 ? 6.135 7.650 -0.498 1.00 95.25 86 GLU A O 1
ATOM 681 N N . LYS A 1 87 ? 4.815 8.078 -2.262 1.00 97.56 87 LYS A N 1
ATOM 682 C CA . LYS A 1 87 ? 4.085 9.165 -1.615 1.00 97.56 87 LYS A CA 1
ATOM 683 C C . LYS A 1 87 ? 2.786 8.591 -1.071 1.00 97.56 87 LYS A C 1
ATOM 685 O O . LYS A 1 87 ? 1.965 8.074 -1.828 1.00 97.56 87 LYS A O 1
ATOM 690 N N . GLN A 1 88 ? 2.604 8.661 0.241 1.00 97.62 88 GLN A N 1
ATOM 691 C CA . GLN A 1 88 ? 1.404 8.172 0.906 1.00 97.62 88 GLN A CA 1
ATOM 692 C C . GLN A 1 88 ? 0.546 9.357 1.336 1.00 97.62 88 GLN A C 1
ATOM 694 O O . GLN A 1 88 ? 1.049 10.310 1.925 1.00 97.62 88 GLN A O 1
ATOM 699 N N . THR A 1 89 ? -0.748 9.313 1.034 1.00 97.19 89 THR A N 1
ATOM 700 C CA . THR A 1 89 ? -1.725 10.319 1.464 1.00 97.19 89 THR A CA 1
ATOM 701 C C . THR A 1 89 ? -2.876 9.622 2.170 1.00 97.19 89 THR A C 1
ATOM 703 O O . THR A 1 89 ? -3.565 8.793 1.578 1.00 97.19 89 THR A O 1
ATOM 706 N N . CYS A 1 90 ? -3.044 9.923 3.453 1.00 96.25 90 CYS A N 1
ATOM 707 C CA . CYS A 1 90 ? -4.106 9.402 4.294 1.00 96.25 90 CYS A CA 1
ATOM 708 C C . CYS A 1 90 ? -5.265 10.398 4.328 1.00 96.25 90 CYS A C 1
ATOM 710 O O . CYS A 1 90 ? -5.059 11.581 4.589 1.00 96.25 90 CYS A O 1
ATOM 712 N N . TYR A 1 91 ? -6.473 9.899 4.097 1.00 94.75 91 TYR A N 1
ATOM 713 C CA . TYR A 1 91 ? -7.725 10.633 4.188 1.00 94.75 91 TYR A CA 1
ATOM 714 C C . TYR A 1 91 ? -8.571 10.003 5.287 1.00 94.75 91 TYR A C 1
ATOM 716 O O . TYR A 1 91 ? -8.943 8.833 5.177 1.00 94.75 91 TYR A O 1
ATOM 724 N N . THR A 1 92 ? -8.891 10.759 6.333 1.00 92.94 92 THR A N 1
ATOM 725 C CA . THR A 1 92 ? -9.864 10.308 7.333 1.00 92.94 92 THR A CA 1
ATOM 726 C C . THR A 1 92 ? -11.278 10.488 6.791 1.00 92.94 92 THR A C 1
ATOM 728 O O . THR A 1 92 ? -11.592 11.505 6.161 1.00 92.94 92 THR A O 1
ATOM 731 N N . PHE A 1 93 ? -12.140 9.491 6.995 1.00 88.81 93 PHE A N 1
ATOM 732 C CA . PHE A 1 93 ? -13.535 9.607 6.583 1.00 88.81 93 PHE A CA 1
ATOM 733 C C . PHE A 1 93 ? -14.262 10.594 7.500 1.00 88.81 93 PHE A C 1
ATOM 735 O O . PHE A 1 93 ? -14.017 10.651 8.703 1.00 88.81 93 PHE A O 1
ATOM 742 N N . ARG A 1 94 ? -15.121 11.426 6.904 1.00 69.12 94 ARG A N 1
ATOM 743 C CA . ARG A 1 94 ? -15.894 12.463 7.612 1.00 69.12 94 ARG A CA 1
ATOM 744 C C . ARG A 1 94 ? -17.334 12.031 7.916 1.00 69.12 94 ARG A C 1
ATOM 746 O O . ARG A 1 94 ? -18.060 12.801 8.537 1.00 69.12 94 ARG A O 1
ATOM 753 N N . GLY A 1 95 ? -17.755 10.865 7.421 1.00 64.81 95 GLY A N 1
ATOM 754 C CA . GLY A 1 95 ? -19.124 10.367 7.522 1.00 64.81 95 GLY A CA 1
ATOM 755 C C . GLY A 1 95 ? -19.436 9.645 8.832 1.00 64.81 95 GLY A C 1
ATOM 756 O O . GLY A 1 95 ? -18.705 9.732 9.817 1.00 64.81 95 GLY A O 1
ATOM 757 N N . ALA A 1 96 ? -20.555 8.917 8.836 1.00 59.16 96 ALA A N 1
ATOM 758 C CA . ALA A 1 96 ? -21.041 8.163 9.995 1.00 59.16 96 ALA A CA 1
ATOM 759 C C . ALA A 1 96 ? -20.192 6.916 10.309 1.00 59.16 96 ALA A C 1
ATOM 761 O O . ALA A 1 96 ? -20.355 6.304 11.367 1.00 59.16 96 ALA A O 1
ATOM 762 N N . VAL A 1 97 ? -19.312 6.521 9.384 1.00 66.38 97 VAL A N 1
ATOM 763 C CA . VAL A 1 97 ? -18.481 5.325 9.490 1.00 66.38 97 VAL A CA 1
ATOM 764 C C . VAL A 1 97 ? -17.051 5.714 9.855 1.00 66.38 97 VAL A C 1
ATOM 766 O O . VAL A 1 97 ? -16.355 6.384 9.098 1.00 66.38 97 VAL A O 1
ATOM 769 N N . ASP A 1 98 ? -16.602 5.241 11.014 1.00 84.75 98 ASP A N 1
ATOM 770 C CA . ASP A 1 98 ? -15.203 5.325 11.433 1.00 84.75 98 ASP A CA 1
ATOM 771 C C . ASP A 1 98 ? -14.306 4.563 10.439 1.00 84.75 98 ASP A C 1
ATOM 773 O O . ASP A 1 98 ? -14.537 3.387 10.127 1.00 84.75 98 ASP A O 1
ATOM 777 N N . GLY A 1 99 ? -13.296 5.242 9.904 1.00 93.12 99 GLY A N 1
ATOM 778 C CA . GLY A 1 99 ? -12.404 4.680 8.904 1.00 93.12 99 GLY A CA 1
ATOM 779 C C . GLY A 1 99 ? -11.518 5.716 8.228 1.00 93.12 99 GLY A C 1
ATOM 780 O O . GLY A 1 99 ? -11.581 6.921 8.483 1.00 93.12 99 GLY A O 1
ATOM 781 N N . PHE A 1 100 ? -10.658 5.218 7.351 1.00 94.81 100 PHE A N 1
ATOM 782 C CA . PHE A 1 100 ? -9.737 6.034 6.578 1.00 94.81 100 PHE A CA 1
ATOM 783 C C . PHE A 1 100 ? -9.363 5.335 5.273 1.00 94.81 100 PHE A C 1
ATOM 785 O O . PHE A 1 100 ? -9.526 4.121 5.113 1.00 94.81 100 PHE A O 1
ATOM 792 N N . SER A 1 101 ? -8.794 6.100 4.346 1.00 96.00 101 SER A N 1
ATOM 793 C CA . SER A 1 101 ? -8.113 5.551 3.180 1.00 96.00 101 SER A CA 1
ATOM 794 C C . SER A 1 101 ? -6.688 6.067 3.071 1.00 96.00 101 SER A C 1
ATOM 796 O O . SER A 1 101 ? -6.470 7.264 3.222 1.00 96.00 101 SER A O 1
ATOM 798 N N . VAL A 1 102 ? -5.730 5.201 2.747 1.00 96.44 102 VAL A N 1
ATOM 799 C CA . VAL A 1 102 ? -4.361 5.594 2.394 1.00 96.44 102 VAL A CA 1
ATOM 800 C C . VAL A 1 102 ? -4.125 5.299 0.921 1.00 96.44 102 VAL A C 1
ATOM 802 O O . VAL A 1 102 ? -4.102 4.141 0.503 1.00 96.44 102 VAL A O 1
ATOM 805 N N . MET A 1 103 ? -3.928 6.352 0.137 1.00 96.38 103 MET A N 1
ATOM 806 C CA . MET A 1 103 ? -3.477 6.253 -1.244 1.00 96.38 103 MET A CA 1
ATOM 807 C C . MET A 1 103 ? -1.951 6.244 -1.276 1.00 96.38 103 MET A C 1
ATOM 809 O O . MET A 1 103 ? -1.311 7.106 -0.676 1.00 96.38 103 MET A O 1
ATOM 813 N N . LYS A 1 104 ? -1.371 5.273 -1.978 1.00 96.00 104 LYS A N 1
ATOM 814 C CA . LYS A 1 104 ? 0.061 5.166 -2.241 1.00 96.00 104 LYS A CA 1
ATOM 815 C C . LYS A 1 104 ? 0.315 5.412 -3.719 1.00 96.00 104 LYS A C 1
ATOM 817 O O . LYS A 1 104 ? -0.118 4.614 -4.548 1.00 96.00 104 LYS A O 1
ATOM 822 N N . GLU A 1 105 ? 1.030 6.482 -4.033 1.00 96.19 105 GLU A N 1
ATOM 823 C CA . GLU A 1 105 ? 1.609 6.719 -5.354 1.00 96.19 105 GLU A CA 1
ATOM 824 C C . GLU A 1 105 ? 3.048 6.203 -5.340 1.00 96.19 105 GLU A C 1
ATOM 826 O O . GLU A 1 105 ? 3.903 6.742 -4.639 1.00 96.19 105 GLU A O 1
ATOM 831 N N . ILE A 1 106 ? 3.304 5.130 -6.079 1.00 94.88 106 ILE A N 1
ATOM 832 C CA . ILE A 1 106 ? 4.549 4.366 -6.043 1.00 94.88 106 ILE A CA 1
ATOM 833 C C . ILE A 1 106 ? 5.310 4.629 -7.338 1.00 94.88 106 ILE A C 1
ATOM 835 O O . ILE A 1 106 ? 4.819 4.346 -8.437 1.00 94.88 106 ILE A O 1
ATOM 839 N N . GLN A 1 107 ? 6.524 5.152 -7.204 1.00 90.56 107 GLN A N 1
ATOM 840 C CA . GLN A 1 107 ? 7.425 5.402 -8.313 1.00 90.56 107 GLN A CA 1
ATOM 841 C C . GLN A 1 107 ? 8.696 4.569 -8.164 1.00 90.56 107 GLN A C 1
ATOM 843 O O . GLN A 1 107 ? 9.399 4.640 -7.156 1.00 90.56 107 GLN A O 1
ATOM 848 N N . ASN A 1 108 ? 8.983 3.793 -9.205 1.00 87.06 108 ASN A N 1
ATOM 849 C CA . ASN A 1 108 ? 10.168 2.952 -9.299 1.00 87.06 108 ASN A CA 1
ATOM 850 C C . ASN A 1 108 ? 11.290 3.716 -10.013 1.00 87.06 108 ASN A C 1
ATOM 852 O O . ASN A 1 108 ? 11.024 4.584 -10.843 1.00 87.06 108 ASN A O 1
ATOM 856 N N . ALA A 1 109 ? 12.540 3.367 -9.728 1.00 84.50 109 ALA A N 1
ATOM 857 C CA . ALA A 1 109 ? 13.727 3.889 -10.398 1.00 84.50 109 ALA A CA 1
ATOM 858 C C . ALA A 1 109 ? 14.687 2.751 -10.770 1.00 84.50 109 ALA A C 1
ATOM 860 O O . ALA A 1 109 ? 14.684 1.682 -10.158 1.00 84.50 109 ALA A O 1
ATOM 861 N N . GLY A 1 110 ? 15.520 2.971 -11.790 1.00 78.62 110 GLY A N 1
ATOM 862 C CA . GLY A 1 110 ? 16.509 1.979 -12.225 1.00 78.62 110 GLY A CA 1
ATOM 863 C C . GLY A 1 110 ? 15.944 0.804 -13.033 1.00 78.62 110 GLY A C 1
ATOM 864 O O . GLY A 1 110 ? 16.664 -0.162 -13.250 1.00 78.62 110 GLY A O 1
ATOM 865 N N . ILE A 1 111 ? 14.693 0.883 -13.507 1.00 77.12 111 ILE A N 1
ATOM 866 C CA . ILE A 1 111 ? 14.065 -0.100 -14.411 1.00 77.12 111 ILE A CA 1
ATOM 867 C C . ILE A 1 111 ? 13.699 0.538 -15.762 1.00 77.12 111 ILE A C 1
ATOM 869 O O . ILE A 1 111 ? 13.545 1.762 -15.837 1.00 77.12 111 ILE A O 1
ATOM 873 N N . PRO A 1 112 ? 13.529 -0.250 -16.840 1.00 74.56 112 PRO A N 1
ATOM 874 C CA . PRO A 1 112 ? 13.045 0.274 -18.115 1.00 74.56 112 PRO A CA 1
ATOM 875 C C . PRO A 1 112 ? 11.712 1.019 -17.960 1.00 74.56 112 PRO A C 1
ATOM 877 O O . PRO A 1 112 ? 10.811 0.549 -17.268 1.00 74.56 112 PRO A O 1
ATOM 880 N N . CYS A 1 113 ? 11.586 2.175 -18.620 1.00 82.19 113 CYS A N 1
ATOM 881 C CA . CYS A 1 113 ? 10.372 3.004 -18.617 1.00 82.19 113 CYS A CA 1
ATOM 882 C C . CYS A 1 113 ? 9.920 3.500 -17.226 1.00 82.19 113 CYS A C 1
ATOM 884 O O . CYS A 1 113 ? 8.764 3.889 -17.075 1.00 82.19 113 CYS A O 1
ATOM 886 N N . ALA A 1 114 ? 10.805 3.520 -16.223 1.00 81.12 114 ALA A N 1
ATOM 887 C CA . ALA A 1 114 ? 10.505 3.930 -14.845 1.00 81.12 114 ALA A CA 1
ATOM 888 C C . ALA A 1 114 ? 9.824 5.310 -14.710 1.00 81.12 114 ALA A C 1
ATOM 890 O O . ALA A 1 114 ? 9.031 5.535 -13.805 1.00 81.12 114 ALA A O 1
ATOM 891 N N . ASP A 1 115 ? 10.115 6.241 -15.618 1.00 88.06 115 ASP A N 1
ATOM 892 C CA . ASP A 1 115 ? 9.545 7.592 -15.648 1.00 88.06 115 ASP A CA 1
ATOM 893 C C . ASP A 1 115 ? 8.225 7.691 -16.438 1.00 88.06 115 ASP A C 1
ATOM 895 O O . ASP A 1 115 ? 7.600 8.753 -16.506 1.00 88.06 115 ASP A O 1
ATOM 899 N N . SER A 1 116 ? 7.825 6.595 -17.081 1.00 89.00 116 SER A N 1
ATOM 900 C CA . SER A 1 116 ? 6.707 6.535 -18.018 1.00 89.00 116 SER A CA 1
ATOM 901 C C . SER A 1 116 ? 5.429 6.000 -17.379 1.00 89.00 116 SER A C 1
ATOM 903 O O . SER A 1 116 ? 4.364 6.098 -17.990 1.00 89.00 116 SER A O 1
ATOM 905 N N . PHE A 1 117 ? 5.496 5.477 -16.153 1.00 88.69 117 PHE A N 1
ATOM 906 C CA . PHE A 1 117 ? 4.344 5.006 -15.390 1.00 88.69 117 PHE A CA 1
ATOM 907 C C . PHE A 1 117 ? 4.571 5.130 -13.877 1.00 88.69 117 PHE A C 1
ATOM 909 O O . PHE A 1 117 ? 5.695 5.296 -13.414 1.00 88.69 117 PHE A O 1
ATOM 916 N N . ILE A 1 118 ? 3.487 5.044 -13.110 1.00 92.75 118 ILE A N 1
ATOM 917 C CA . ILE A 1 118 ? 3.501 4.794 -11.664 1.00 92.75 118 ILE A CA 1
ATOM 918 C C . ILE A 1 118 ? 2.538 3.667 -11.333 1.00 92.75 118 ILE A C 1
ATOM 920 O O . ILE A 1 118 ? 1.676 3.309 -12.137 1.00 92.75 118 ILE A O 1
ATOM 924 N N . ILE A 1 119 ? 2.662 3.140 -10.125 1.00 93.94 119 ILE A N 1
ATOM 925 C CA . ILE A 1 119 ? 1.671 2.241 -9.548 1.00 93.94 119 ILE A CA 1
ATOM 926 C C . ILE A 1 119 ? 0.906 3.037 -8.496 1.00 93.94 119 ILE A C 1
ATOM 928 O O . ILE A 1 119 ? 1.512 3.726 -7.680 1.00 93.94 119 ILE A O 1
ATOM 932 N N . GLN A 1 120 ? -0.419 2.957 -8.511 1.00 95.50 120 GLN A N 1
ATOM 933 C CA . GLN A 1 120 ? -1.254 3.538 -7.467 1.00 95.50 120 GLN A CA 1
ATOM 934 C C . GLN A 1 120 ? -1.983 2.419 -6.737 1.00 95.50 120 GLN A C 1
ATOM 936 O O . GLN A 1 120 ? -2.650 1.609 -7.378 1.00 95.50 120 GLN A O 1
ATOM 941 N N . CYS A 1 121 ? -1.881 2.401 -5.410 1.00 96.00 121 CYS A N 1
ATOM 942 C CA . CYS A 1 121 ? -2.620 1.480 -4.551 1.00 96.00 121 CYS A CA 1
ATOM 943 C C . CYS A 1 121 ? -3.424 2.266 -3.514 1.00 96.00 121 CYS A C 1
ATOM 945 O O . CYS A 1 121 ? -2.855 3.086 -2.796 1.00 96.00 121 CYS A O 1
ATOM 947 N N . THR A 1 122 ? -4.719 1.995 -3.391 1.00 96.75 122 THR A N 1
ATOM 948 C CA . THR A 1 122 ? -5.592 2.644 -2.404 1.00 96.75 122 THR A CA 1
ATOM 949 C C . THR A 1 122 ? -6.057 1.620 -1.385 1.00 96.75 122 THR A C 1
ATOM 951 O O . THR A 1 122 ? -6.735 0.659 -1.742 1.00 96.75 122 THR A O 1
ATOM 954 N N . TYR A 1 123 ? -5.701 1.840 -0.122 1.00 96.94 123 TYR A N 1
ATOM 955 C CA . TYR A 1 123 ? -6.099 1.025 1.019 1.00 96.94 123 TYR A CA 1
ATOM 956 C C . TYR A 1 123 ? -7.262 1.706 1.719 1.00 96.94 123 TYR A C 1
ATOM 958 O O . TYR A 1 123 ? -7.081 2.792 2.255 1.00 96.94 123 TYR A O 1
ATOM 966 N N . CYS A 1 124 ? -8.421 1.072 1.764 1.00 96.75 124 CYS A N 1
ATOM 967 C CA . CYS A 1 124 ? -9.588 1.540 2.495 1.00 96.75 124 CYS A CA 1
ATOM 968 C C . CYS A 1 124 ? -9.781 0.662 3.732 1.00 96.75 124 CYS A C 1
ATOM 970 O O . CYS A 1 124 ? -9.991 -0.546 3.612 1.00 96.75 124 CYS A O 1
ATOM 972 N N . VAL A 1 125 ? -9.716 1.272 4.913 1.00 96.44 125 VAL A N 1
ATOM 973 C CA . VAL A 1 125 ? -9.933 0.608 6.199 1.00 96.44 125 VAL A CA 1
ATOM 974 C C . VAL A 1 125 ? -11.208 1.163 6.809 1.00 96.44 125 VAL A C 1
ATOM 976 O O . VAL A 1 125 ? -11.298 2.349 7.116 1.00 96.44 125 VAL A O 1
ATOM 979 N N . ILE A 1 126 ? -12.211 0.302 6.950 1.00 95.06 126 ILE A N 1
ATOM 980 C CA . ILE A 1 126 ? -13.576 0.695 7.308 1.00 95.06 126 ILE A CA 1
ATOM 981 C C . ILE A 1 126 ? -14.002 -0.125 8.519 1.00 95.06 126 ILE A C 1
ATOM 983 O O . ILE A 1 126 ? -13.913 -1.354 8.489 1.00 95.06 126 ILE A O 1
ATOM 987 N N . ARG A 1 127 ? -14.489 0.521 9.579 1.00 93.75 127 ARG A N 1
ATOM 988 C CA . ARG A 1 127 ? -15.008 -0.186 10.753 1.00 93.75 127 ARG A CA 1
ATOM 989 C C . ARG A 1 127 ? -16.170 -1.103 10.354 1.00 93.75 127 ARG A C 1
ATOM 991 O O . ARG A 1 127 ? -17.131 -0.673 9.724 1.00 93.75 127 ARG A O 1
ATOM 998 N N . ALA A 1 128 ? -16.087 -2.371 10.753 1.00 93.19 128 ALA A N 1
ATOM 999 C CA . ALA A 1 128 ? -17.095 -3.408 10.502 1.00 93.19 128 ALA A CA 1
ATOM 1000 C C . ALA A 1 128 ? -17.685 -3.996 11.801 1.00 93.19 128 ALA A C 1
ATOM 1002 O O . ALA A 1 128 ? -18.428 -4.973 11.771 1.00 93.19 128 ALA A O 1
ATOM 1003 N N . GLY A 1 129 ? -17.347 -3.408 12.948 1.00 90.25 129 GLY A N 1
ATOM 1004 C CA . GLY A 1 129 ? -17.786 -3.798 14.284 1.00 90.25 129 GLY A CA 1
ATOM 1005 C C . GLY A 1 129 ? -16.893 -3.144 15.339 1.00 90.25 129 GLY A C 1
ATOM 1006 O O . GLY A 1 129 ? -16.013 -2.355 15.005 1.00 90.25 129 GLY A O 1
ATOM 1007 N N . ASN A 1 130 ? -17.080 -3.473 16.619 1.00 87.31 130 ASN A N 1
ATOM 1008 C CA . ASN A 1 130 ? -16.254 -2.881 17.683 1.00 87.31 130 ASN A CA 1
ATOM 1009 C C . ASN A 1 130 ? -14.790 -3.322 17.646 1.00 87.31 130 ASN A C 1
ATOM 1011 O O . ASN A 1 130 ? -13.901 -2.557 18.003 1.00 87.31 130 ASN A O 1
ATOM 1015 N N . THR A 1 131 ? -14.558 -4.543 17.182 1.00 90.94 131 THR A N 1
ATOM 1016 C CA . THR A 1 131 ? -13.243 -5.188 17.123 1.00 90.94 131 THR A CA 1
ATOM 1017 C C . THR A 1 131 ? -12.888 -5.642 15.711 1.00 90.94 131 THR A C 1
ATOM 1019 O O . THR A 1 131 ? -11.931 -6.381 15.541 1.00 90.94 131 THR A O 1
ATOM 1022 N N . HIS A 1 132 ? -13.671 -5.242 14.707 1.00 94.38 132 HIS A N 1
ATOM 1023 C CA . HIS A 1 132 ? -13.551 -5.735 13.338 1.00 94.38 132 HIS A CA 1
ATOM 1024 C C . HIS A 1 132 ? -13.500 -4.583 12.346 1.00 94.38 132 HIS A C 1
ATOM 1026 O O . HIS A 1 132 ? -14.209 -3.586 12.501 1.00 94.38 132 HIS A O 1
ATOM 1032 N N . SER A 1 133 ? -12.717 -4.761 11.288 1.00 95.69 133 SER A N 1
ATOM 1033 C CA . SER A 1 133 ? -12.595 -3.794 10.201 1.00 95.69 133 SER A CA 1
ATOM 1034 C C . SER A 1 133 ? -12.478 -4.508 8.864 1.00 95.69 133 SER A C 1
ATOM 1036 O O . SER A 1 133 ? -11.817 -5.539 8.746 1.00 95.69 133 SER A O 1
ATOM 1038 N N . ARG A 1 134 ? -13.106 -3.932 7.843 1.00 96.31 134 ARG A N 1
ATOM 1039 C CA . ARG A 1 134 ? -12.915 -4.307 6.446 1.00 96.31 134 ARG A CA 1
ATOM 1040 C C . ARG A 1 134 ? -11.653 -3.631 5.918 1.00 96.31 134 ARG A C 1
ATOM 1042 O O . ARG A 1 134 ? -11.515 -2.415 6.046 1.00 96.31 134 ARG A O 1
ATOM 1049 N N . LEU A 1 135 ? -10.776 -4.409 5.297 1.00 97.19 135 LEU A N 1
ATOM 1050 C CA . LEU A 1 135 ? -9.645 -3.948 4.504 1.00 97.19 135 LEU A CA 1
ATOM 1051 C C . LEU A 1 135 ? -9.966 -4.190 3.027 1.00 97.19 135 LEU A C 1
ATOM 1053 O O . LEU A 1 135 ? -10.054 -5.332 2.583 1.00 97.19 135 LEU A O 1
ATOM 1057 N N . LEU A 1 136 ? -10.142 -3.105 2.279 1.00 97.06 136 LEU A N 1
ATOM 1058 C CA . LEU A 1 136 ? -10.415 -3.118 0.846 1.00 97.06 136 LEU A CA 1
ATOM 1059 C C . LEU A 1 136 ? -9.270 -2.410 0.122 1.00 97.06 136 LEU A C 1
ATOM 1061 O O . LEU A 1 136 ? -9.026 -1.233 0.366 1.00 97.06 136 LEU A O 1
ATOM 1065 N N . ILE A 1 137 ? -8.559 -3.113 -0.755 1.00 97.38 137 ILE A N 1
ATOM 1066 C CA . ILE A 1 137 ? -7.388 -2.585 -1.457 1.00 97.38 137 ILE A CA 1
ATOM 1067 C C . ILE A 1 137 ? -7.607 -2.664 -2.959 1.00 97.38 137 ILE A C 1
ATOM 1069 O O . ILE A 1 137 ? -7.900 -3.733 -3.492 1.00 97.38 137 ILE A O 1
ATOM 1073 N N . HIS A 1 138 ? -7.395 -1.537 -3.634 1.00 96.25 138 HIS A N 1
ATOM 1074 C CA . HIS A 1 138 ? -7.373 -1.454 -5.090 1.00 96.25 138 HIS A CA 1
ATOM 1075 C C . HIS A 1 138 ? -5.977 -1.100 -5.580 1.00 96.25 138 HIS A C 1
ATOM 1077 O O . HIS A 1 138 ? -5.257 -0.370 -4.896 1.00 96.25 138 HIS A O 1
ATOM 1083 N N . GLY A 1 139 ? -5.608 -1.565 -6.770 1.00 94.31 139 GLY A N 1
ATOM 1084 C CA . GLY A 1 139 ? -4.370 -1.135 -7.406 1.00 94.31 139 GLY A CA 1
ATOM 1085 C C . GLY A 1 139 ? -4.437 -1.080 -8.923 1.00 94.31 139 GLY A C 1
ATOM 1086 O O . GLY A 1 139 ? -5.127 -1.868 -9.577 1.00 94.31 139 GLY A O 1
ATOM 1087 N N . THR A 1 140 ? -3.694 -0.132 -9.484 1.00 94.62 140 THR A N 1
ATOM 1088 C CA . THR A 1 140 ? -3.583 0.087 -10.925 1.00 94.62 140 THR A CA 1
ATOM 1089 C C . THR A 1 140 ? -2.189 0.566 -11.322 1.00 94.62 140 THR A C 1
ATOM 1091 O O . THR A 1 140 ? -1.464 1.155 -10.518 1.00 94.62 140 THR A O 1
ATOM 1094 N N . MET A 1 141 ? -1.840 0.368 -12.591 1.00 92.06 141 MET A N 1
ATOM 1095 C CA . MET A 1 141 ? -0.713 1.036 -13.234 1.00 92.06 141 MET A CA 1
ATOM 1096 C C . MET A 1 141 ? -1.223 2.272 -13.986 1.00 92.06 141 MET A C 1
ATOM 1098 O O . MET A 1 141 ? -2.082 2.158 -14.859 1.00 92.06 141 MET A O 1
ATOM 1102 N N . ILE A 1 142 ? -0.684 3.451 -13.674 1.00 92.50 142 ILE A N 1
ATOM 1103 C CA . ILE A 1 142 ? -1.029 4.711 -14.342 1.00 92.50 142 ILE A CA 1
ATOM 1104 C C . ILE A 1 142 ? 0.103 5.084 -15.289 1.00 92.50 142 ILE A C 1
ATOM 1106 O O . ILE A 1 142 ? 1.236 5.323 -14.873 1.00 92.50 142 ILE A O 1
ATOM 1110 N N . GLN A 1 143 ? -0.213 5.158 -16.576 1.00 92.44 143 GLN A N 1
ATOM 1111 C CA . GLN A 1 143 ? 0.728 5.553 -17.612 1.00 92.44 143 GLN A CA 1
ATOM 1112 C C . GLN A 1 143 ? 0.873 7.086 -17.647 1.00 92.44 143 GLN A C 1
ATOM 1114 O O . GLN A 1 143 ? -0.102 7.797 -17.868 1.00 92.44 143 GLN A O 1
ATOM 1119 N N . LYS A 1 144 ? 2.097 7.588 -17.448 1.00 93.38 144 LYS A N 1
ATOM 1120 C CA . LYS A 1 144 ? 2.453 9.019 -17.500 1.00 93.38 144 LYS A CA 1
ATOM 1121 C C . LYS A 1 144 ? 2.939 9.455 -18.884 1.00 93.38 144 LYS A C 1
ATOM 1123 O O . LYS A 1 144 ? 2.699 10.586 -19.293 1.00 93.38 144 LYS A O 1
ATOM 1128 N N . LYS A 1 145 ? 3.641 8.570 -19.600 1.00 92.62 145 LYS A N 1
ATOM 1129 C CA . LYS A 1 145 ? 4.191 8.810 -20.947 1.00 92.62 145 LYS A CA 1
ATOM 1130 C C . LYS A 1 145 ? 3.815 7.669 -21.882 1.00 92.62 145 LYS A C 1
ATOM 1132 O O . LYS A 1 145 ? 3.502 6.570 -21.431 1.00 92.62 145 LYS A O 1
ATOM 1137 N N . SER A 1 146 ? 3.844 7.906 -23.192 1.00 90.81 146 SER A N 1
ATOM 1138 C CA . SER A 1 146 ? 3.586 6.842 -24.169 1.00 90.81 146 SER A CA 1
ATOM 1139 C C . SER A 1 146 ? 4.614 5.709 -24.031 1.00 90.81 146 SER A C 1
ATOM 1141 O O . SER A 1 146 ? 5.814 5.964 -23.993 1.00 90.81 146 SER A O 1
ATOM 1143 N N . ILE A 1 147 ? 4.140 4.464 -23.955 1.00 86.81 147 ILE A N 1
ATOM 1144 C CA . ILE A 1 147 ? 4.951 3.242 -23.929 1.00 86.81 147 ILE A CA 1
ATOM 1145 C C . ILE A 1 147 ? 4.503 2.395 -25.120 1.00 86.81 147 ILE A C 1
ATOM 1147 O O . ILE A 1 147 ? 3.303 2.246 -25.359 1.00 86.81 147 ILE A O 1
ATOM 1151 N N . TRP A 1 148 ? 5.456 1.836 -25.869 1.00 84.56 148 TRP A N 1
ATOM 1152 C CA . TRP A 1 148 ? 5.149 1.000 -27.030 1.00 84.56 148 TRP A CA 1
ATOM 1153 C C . TRP A 1 148 ? 4.314 -0.225 -26.633 1.00 84.56 148 TRP A C 1
ATOM 1155 O O . TRP A 1 148 ? 4.591 -0.849 -25.612 1.00 84.56 148 TRP A O 1
ATOM 1165 N N . GLY A 1 149 ? 3.309 -0.588 -27.437 1.00 87.81 149 GLY A N 1
ATOM 1166 C CA . GLY A 1 149 ? 2.250 -1.527 -27.035 1.00 87.81 149 GLY A CA 1
ATOM 1167 C C . GLY A 1 149 ? 2.748 -2.872 -26.493 1.00 87.81 149 GLY A C 1
ATOM 1168 O O . GLY A 1 149 ? 2.285 -3.317 -25.445 1.00 87.81 149 GLY A O 1
ATOM 1169 N N . ILE A 1 150 ? 3.743 -3.483 -27.143 1.00 84.81 150 ILE A N 1
ATOM 1170 C CA . ILE A 1 150 ? 4.326 -4.757 -26.683 1.00 84.81 150 ILE A CA 1
ATOM 1171 C C . ILE A 1 150 ? 5.051 -4.583 -25.340 1.00 84.81 150 ILE A C 1
ATOM 1173 O O . ILE A 1 150 ? 4.866 -5.388 -24.430 1.00 84.81 150 ILE A O 1
ATOM 1177 N N . VAL A 1 151 ? 5.834 -3.510 -25.185 1.00 81.50 151 VAL A N 1
ATOM 1178 C CA . VAL A 1 151 ? 6.550 -3.208 -23.933 1.00 81.50 151 VAL A CA 1
ATOM 1179 C C . VAL A 1 151 ? 5.560 -2.911 -22.808 1.00 81.50 151 VAL A C 1
ATOM 1181 O O . VAL A 1 151 ? 5.712 -3.435 -21.707 1.00 81.50 151 VAL A O 1
ATOM 1184 N N . LYS A 1 152 ? 4.501 -2.146 -23.096 1.00 83.88 152 LYS A N 1
ATOM 1185 C CA . LYS A 1 152 ? 3.425 -1.849 -22.147 1.00 83.88 152 LYS A CA 1
ATOM 1186 C C . LYS A 1 152 ? 2.775 -3.129 -21.625 1.00 83.88 152 LYS A C 1
ATOM 1188 O O . LYS A 1 152 ? 2.665 -3.284 -20.415 1.00 83.88 152 LYS A O 1
ATOM 1193 N N . GLY A 1 153 ? 2.409 -4.060 -22.510 1.00 84.00 153 GLY A N 1
ATOM 1194 C CA . GLY A 1 153 ? 1.778 -5.320 -22.105 1.00 84.00 153 GLY A CA 1
ATOM 1195 C C . GLY A 1 153 ? 2.658 -6.169 -21.181 1.00 84.00 153 GLY A C 1
ATOM 1196 O O . GLY A 1 153 ? 2.160 -6.765 -20.225 1.00 84.00 153 GLY A O 1
ATOM 1197 N N . ILE A 1 154 ? 3.975 -6.188 -21.414 1.00 80.19 154 ILE A N 1
ATOM 1198 C CA . ILE A 1 154 ? 4.928 -6.891 -20.541 1.00 80.19 154 ILE A CA 1
ATOM 1199 C C . ILE A 1 154 ? 5.017 -6.211 -19.167 1.00 80.19 154 ILE A C 1
ATOM 1201 O O . ILE A 1 154 ? 4.919 -6.893 -18.145 1.00 80.19 154 ILE A O 1
ATOM 1205 N N . ILE A 1 155 ? 5.156 -4.879 -19.134 1.00 80.81 155 ILE A N 1
ATOM 1206 C CA . ILE A 1 155 ? 5.235 -4.102 -17.886 1.00 80.81 155 ILE A CA 1
ATOM 1207 C C . ILE A 1 155 ? 3.948 -4.258 -17.068 1.00 80.81 155 ILE A C 1
ATOM 1209 O O . ILE A 1 155 ? 4.022 -4.515 -15.867 1.00 80.81 155 ILE A O 1
ATOM 1213 N N . GLU A 1 156 ? 2.775 -4.160 -17.699 1.00 85.81 156 GLU A N 1
ATOM 1214 C CA . GLU A 1 156 ? 1.483 -4.340 -17.028 1.00 85.81 156 GLU A CA 1
ATOM 1215 C C . GLU A 1 156 ? 1.366 -5.737 -16.426 1.00 85.81 156 GLU A C 1
ATOM 1217 O O . GLU A 1 156 ? 1.050 -5.873 -15.243 1.00 85.81 156 GLU A O 1
ATOM 1222 N N . LYS A 1 157 ? 1.672 -6.782 -17.205 1.00 81.38 157 LYS A N 1
ATOM 1223 C CA . LYS A 1 157 ? 1.619 -8.165 -16.721 1.00 81.38 157 LYS A CA 1
ATOM 1224 C C . LYS A 1 157 ? 2.549 -8.381 -15.527 1.00 81.38 157 LYS A C 1
ATOM 1226 O O . LYS A 1 157 ? 2.120 -8.950 -14.526 1.00 81.38 157 LYS A O 1
ATOM 1231 N N . SER A 1 158 ? 3.792 -7.902 -15.613 1.00 79.00 158 SER A N 1
ATOM 1232 C CA . SER A 1 158 ? 4.758 -7.988 -14.512 1.00 79.00 158 SER A CA 1
ATOM 1233 C C . SER A 1 158 ? 4.280 -7.228 -13.274 1.00 79.00 158 SER A C 1
ATOM 1235 O O . SER A 1 158 ? 4.405 -7.726 -12.159 1.00 79.00 158 SER A O 1
ATOM 1237 N N . THR A 1 159 ? 3.725 -6.031 -13.465 1.00 82.81 159 THR A N 1
ATOM 1238 C CA . THR A 1 159 ? 3.241 -5.173 -12.379 1.00 82.81 159 THR A CA 1
ATOM 1239 C C . THR A 1 159 ? 2.100 -5.843 -11.624 1.00 82.81 159 THR A C 1
ATOM 1241 O O . THR A 1 159 ? 2.167 -5.980 -10.406 1.00 82.81 159 THR A O 1
ATOM 1244 N N . TYR A 1 160 ? 1.070 -6.310 -12.335 1.00 85.00 160 TYR A N 1
ATOM 1245 C CA . TYR A 1 160 ? -0.078 -6.946 -11.691 1.00 85.00 160 TYR A CA 1
ATOM 1246 C C . TYR A 1 160 ? 0.274 -8.283 -11.041 1.00 85.00 160 TYR A C 1
ATOM 1248 O O . TYR A 1 160 ? -0.228 -8.551 -9.955 1.00 85.00 160 TYR A O 1
ATOM 1256 N N . SER A 1 161 ? 1.177 -9.068 -11.638 1.00 81.38 161 SER A N 1
ATOM 1257 C CA . SER A 1 161 ? 1.693 -10.285 -11.001 1.00 81.38 161 SER A CA 1
ATOM 1258 C C . SER A 1 161 ? 2.382 -9.972 -9.670 1.00 81.38 161 SER A C 1
ATOM 1260 O O . SER A 1 161 ? 2.120 -10.639 -8.677 1.00 81.38 161 SER A O 1
ATOM 1262 N N . GLY A 1 162 ? 3.222 -8.931 -9.617 1.00 79.25 162 GLY A N 1
ATOM 1263 C CA . GLY A 1 162 ? 3.884 -8.539 -8.371 1.00 79.25 162 GLY A CA 1
ATOM 1264 C C . GLY A 1 162 ? 2.926 -7.993 -7.312 1.00 79.25 162 GLY A C 1
ATOM 1265 O O . GLY A 1 162 ? 3.107 -8.260 -6.124 1.00 79.25 162 GLY A O 1
ATOM 1266 N N . LEU A 1 163 ? 1.881 -7.272 -7.730 1.00 84.12 163 LEU A N 1
ATOM 1267 C CA . LEU A 1 163 ? 0.818 -6.825 -6.829 1.00 84.12 163 LEU A CA 1
ATOM 1268 C C . LEU A 1 163 ? 0.060 -8.016 -6.230 1.00 84.12 163 LEU A C 1
ATOM 1270 O O . LEU A 1 163 ? -0.106 -8.073 -5.016 1.00 84.12 163 LEU A O 1
ATOM 1274 N N . GLU A 1 164 ? -0.356 -8.978 -7.052 1.00 83.31 164 GLU A N 1
ATOM 1275 C CA . GLU A 1 164 ? -1.079 -10.174 -6.606 1.00 83.31 164 GLU A CA 1
ATOM 1276 C C . GLU A 1 164 ? -0.275 -10.982 -5.580 1.00 83.31 164 GLU A C 1
ATOM 1278 O O . GLU A 1 164 ? -0.784 -11.289 -4.498 1.00 83.31 164 GLU A O 1
ATOM 1283 N N . THR A 1 165 ? 1.011 -11.229 -5.850 1.00 79.88 165 THR A N 1
ATOM 1284 C CA . THR A 1 165 ? 1.911 -11.889 -4.896 1.00 79.88 165 THR A CA 1
ATOM 1285 C C . THR A 1 165 ? 2.019 -11.100 -3.590 1.00 79.88 165 THR A C 1
ATOM 1287 O O . THR A 1 165 ? 1.836 -11.663 -2.512 1.00 79.88 165 THR A O 1
ATOM 1290 N N . HIS A 1 166 ? 2.269 -9.786 -3.660 1.00 82.62 166 HIS A N 1
ATOM 1291 C CA . HIS A 1 166 ? 2.412 -8.942 -2.470 1.00 82.62 166 HIS A CA 1
ATOM 1292 C C . HIS A 1 166 ? 1.172 -8.982 -1.570 1.00 82.62 166 HIS A C 1
ATOM 1294 O O . HIS A 1 166 ? 1.290 -9.122 -0.351 1.00 82.62 166 HIS A O 1
ATOM 1300 N N . TYR A 1 167 ? -0.017 -8.864 -2.162 1.00 87.38 167 TYR A N 1
ATOM 1301 C CA . TYR A 1 167 ? -1.262 -8.827 -1.402 1.00 87.38 167 TYR A CA 1
ATOM 1302 C C . TYR A 1 167 ? -1.710 -10.205 -0.915 1.00 87.38 167 TYR A C 1
ATOM 1304 O O . TYR A 1 167 ? -2.301 -10.284 0.158 1.00 87.38 167 TYR A O 1
ATOM 1312 N N . THR A 1 168 ? -1.344 -11.284 -1.609 1.00 84.06 168 THR A N 1
ATOM 1313 C CA . THR A 1 168 ? -1.506 -12.653 -1.094 1.00 84.06 168 THR A CA 1
ATOM 1314 C C . THR A 1 168 ? -0.716 -12.844 0.202 1.00 84.06 168 THR A C 1
ATOM 1316 O O . THR A 1 168 ? -1.278 -13.258 1.214 1.00 84.06 168 THR A O 1
ATOM 1319 N N . VAL A 1 169 ? 0.563 -12.447 0.213 1.00 80.19 169 VAL A N 1
ATOM 1320 C CA . VAL A 1 169 ? 1.421 -12.520 1.409 1.00 80.19 169 VAL A CA 1
ATOM 1321 C C . VAL A 1 169 ? 0.860 -11.656 2.546 1.00 80.19 169 VAL A C 1
ATOM 1323 O O . VAL A 1 169 ? 0.844 -12.106 3.692 1.00 80.19 169 VAL A O 1
ATOM 1326 N N . LEU A 1 170 ? 0.362 -10.449 2.242 1.00 86.44 170 LEU A N 1
ATOM 1327 C CA . LEU A 1 170 ? -0.270 -9.579 3.239 1.00 86.44 170 LEU A CA 1
ATOM 1328 C C . LEU A 1 170 ? -1.500 -10.235 3.879 1.00 86.44 170 LEU A C 1
ATOM 1330 O O . LEU A 1 170 ? -1.642 -10.190 5.099 1.00 86.44 170 LEU A O 1
ATOM 1334 N N . MET A 1 171 ? -2.397 -10.808 3.070 1.00 88.56 171 MET A N 1
ATOM 1335 C CA . MET A 1 171 ? -3.612 -11.447 3.580 1.00 88.56 171 MET A CA 1
ATOM 1336 C C . MET A 1 171 ? -3.273 -12.597 4.529 1.00 88.56 171 MET A C 1
ATOM 1338 O O . MET A 1 171 ? -3.826 -12.659 5.623 1.00 88.56 171 MET A O 1
ATOM 1342 N N . GLU A 1 172 ? -2.327 -13.460 4.155 1.00 83.50 172 GLU A N 1
ATOM 1343 C CA . GLU A 1 172 ? -1.876 -14.556 5.021 1.00 83.50 172 GLU A CA 1
ATOM 1344 C C . GLU A 1 172 ? -1.210 -14.044 6.308 1.00 83.50 172 GLU A C 1
ATOM 1346 O O . GLU A 1 172 ? -1.518 -14.522 7.400 1.00 83.50 172 GLU A O 1
ATOM 1351 N N . ALA A 1 173 ? -0.381 -12.998 6.221 1.00 81.88 173 ALA A N 1
ATOM 1352 C CA . ALA A 1 173 ? 0.259 -12.416 7.400 1.00 81.88 173 ALA A CA 1
ATOM 1353 C C . ALA A 1 173 ? -0.776 -11.838 8.381 1.00 81.88 173 ALA A C 1
ATOM 1355 O O . ALA A 1 173 ? -0.670 -12.036 9.591 1.00 81.88 173 ALA A O 1
ATOM 1356 N N . LEU A 1 174 ? -1.808 -11.160 7.867 1.00 86.88 174 LEU A N 1
ATOM 1357 C CA . LEU A 1 174 ? -2.899 -10.633 8.686 1.00 86.88 174 LEU A CA 1
ATOM 1358 C C . LEU A 1 174 ? -3.746 -11.747 9.314 1.00 86.88 174 LEU A C 1
ATOM 1360 O O . LEU A 1 174 ? -4.112 -11.616 10.482 1.00 86.88 174 LEU A O 1
ATOM 1364 N N . LYS A 1 175 ? -4.036 -12.837 8.589 1.00 86.56 175 LYS A N 1
ATOM 1365 C CA . LYS A 1 175 ? -4.753 -14.002 9.143 1.00 86.56 175 LYS A CA 1
ATOM 1366 C C . LYS A 1 175 ? -3.998 -14.602 10.328 1.00 86.56 175 LYS A C 1
ATOM 1368 O O . LYS A 1 175 ? -4.565 -14.718 11.411 1.00 86.56 175 LYS A O 1
ATOM 1373 N N . LEU A 1 176 ? -2.705 -14.873 10.161 1.00 81.50 176 LEU A N 1
ATOM 1374 C CA . LEU A 1 176 ? -1.870 -15.464 11.211 1.00 81.50 176 LEU A CA 1
ATOM 1375 C C . LEU A 1 176 ? -1.719 -14.550 12.432 1.00 81.50 176 LEU A C 1
ATOM 1377 O O . LEU A 1 176 ? -1.781 -15.018 13.569 1.00 81.50 176 LEU A O 1
ATOM 1381 N N . LEU A 1 177 ? -1.583 -13.238 12.216 1.00 81.31 177 LEU A N 1
ATOM 1382 C CA . LEU A 1 177 ? -1.598 -12.249 13.297 1.00 81.31 177 LEU A CA 1
ATOM 1383 C C . LEU A 1 177 ? -2.906 -12.300 14.101 1.00 81.31 177 LEU A C 1
ATOM 1385 O O . LEU A 1 177 ? -2.889 -12.197 15.330 1.00 81.31 177 LEU A O 1
ATOM 1389 N N . CYS A 1 178 ? -4.041 -12.474 13.421 1.00 85.56 178 CYS A N 1
ATOM 1390 C CA . CYS A 1 178 ? -5.341 -12.587 14.074 1.00 85.56 178 CYS A CA 1
ATOM 1391 C C . CYS A 1 178 ? -5.459 -13.887 14.884 1.00 85.56 178 CYS A C 1
ATOM 1393 O O . CYS A 1 178 ? -5.903 -13.836 16.032 1.00 85.56 178 CYS A O 1
ATOM 1395 N N . GLU A 1 179 ? -5.017 -15.018 14.332 1.00 81.19 179 GLU A N 1
ATOM 1396 C CA . GLU A 1 179 ? -5.026 -16.332 14.994 1.00 81.19 179 GLU A CA 1
ATOM 1397 C C . GLU A 1 179 ? -4.145 -16.356 16.253 1.00 81.19 179 GLU A C 1
ATOM 1399 O O . GLU A 1 179 ? -4.613 -16.740 17.325 1.00 81.19 179 GLU A O 1
ATOM 1404 N N . GLY A 1 180 ? -2.910 -15.849 16.171 1.00 69.94 180 GLY A N 1
ATOM 1405 C CA . GLY A 1 180 ? -2.004 -15.781 17.325 1.00 69.94 180 GLY A CA 1
ATOM 1406 C C . GLY A 1 180 ? -2.543 -14.906 18.464 1.00 69.94 180 GLY A C 1
ATOM 1407 O O . GLY A 1 180 ? -2.424 -15.245 19.642 1.00 69.94 180 GLY A O 1
ATOM 1408 N N . SER A 1 181 ? -3.231 -13.810 18.127 1.00 65.06 181 SER A N 1
ATOM 1409 C CA . SER A 1 181 ? -3.864 -12.940 19.127 1.00 65.06 181 SER A CA 1
ATOM 1410 C C . SER A 1 181 ? -5.066 -13.581 19.838 1.00 65.06 181 SER A C 1
ATOM 1412 O O . SER A 1 181 ? -5.418 -13.162 20.943 1.00 65.06 181 SER A O 1
ATOM 1414 N N . ALA A 1 182 ? -5.708 -14.582 19.224 1.00 59.81 182 ALA A N 1
ATOM 1415 C CA . ALA A 1 182 ? -6.821 -15.316 19.820 1.00 59.81 182 ALA A CA 1
ATOM 1416 C C . ALA A 1 182 ? -6.333 -16.347 20.851 1.00 59.81 182 ALA A C 1
ATOM 1418 O O . ALA A 1 182 ? -6.952 -16.486 21.905 1.00 59.81 182 ALA A O 1
ATOM 1419 N N . GLU A 1 183 ? -5.197 -17.001 20.586 1.00 55.16 183 GLU A N 1
ATOM 1420 C CA . GLU A 1 183 ? -4.551 -17.946 21.510 1.00 55.16 183 GLU A CA 1
ATOM 1421 C C . GLU A 1 183 ? -3.987 -17.227 22.756 1.00 55.16 183 GLU A C 1
ATOM 1423 O O . GLU A 1 183 ? -4.147 -17.700 23.880 1.00 55.16 183 GLU A O 1
ATOM 1428 N N . ALA A 1 184 ? -3.414 -16.027 22.594 1.00 52.97 184 ALA A N 1
ATOM 1429 C CA . ALA A 1 184 ? -2.859 -15.230 23.699 1.00 52.97 184 ALA A CA 1
ATOM 1430 C C . ALA A 1 184 ? -3.915 -14.733 24.704 1.00 52.97 184 ALA A C 1
ATOM 1432 O O . ALA A 1 184 ? -3.667 -14.652 25.909 1.00 52.97 184 ALA A O 1
ATOM 1433 N N . LYS A 1 185 ? -5.120 -14.413 24.213 1.00 51.34 185 LYS A N 1
ATOM 1434 C CA . LYS A 1 185 ? -6.233 -13.893 25.025 1.00 51.34 185 LYS A CA 1
ATOM 1435 C C . LYS A 1 185 ? -6.842 -14.926 25.979 1.00 51.34 185 LYS A C 1
ATOM 1437 O O . LYS A 1 185 ? -7.645 -14.542 26.823 1.00 51.34 185 LYS A O 1
ATOM 1442 N N . GLN A 1 186 ? -6.460 -16.202 25.884 1.00 50.12 186 GLN A N 1
ATOM 1443 C CA . GLN A 1 186 ? -6.848 -17.230 26.856 1.00 50.12 186 GLN A CA 1
ATOM 1444 C C . GLN A 1 186 ? -5.921 -17.287 28.085 1.00 50.12 186 GLN A C 1
ATOM 1446 O O . GLN A 1 186 ? -6.242 -18.006 29.027 1.00 50.12 186 GLN A O 1
ATOM 1451 N N . SER A 1 187 ? -4.831 -16.500 28.124 1.00 46.88 187 SER A N 1
ATOM 1452 C CA . SER A 1 187 ? -3.759 -16.705 29.114 1.00 46.88 187 SER A CA 1
ATOM 1453 C C . SER A 1 187 ? -3.314 -15.493 29.953 1.00 46.88 187 SER A C 1
ATOM 1455 O O . SER A 1 187 ? -2.556 -15.720 30.892 1.00 46.88 187 SER A O 1
ATOM 1457 N N . ALA A 1 188 ? -3.740 -14.238 29.725 1.00 39.22 188 ALA A N 1
ATOM 1458 C CA . ALA A 1 188 ? -3.357 -13.136 30.636 1.00 39.22 188 ALA A CA 1
ATOM 1459 C C . ALA A 1 188 ? -4.221 -11.857 30.566 1.00 39.22 188 ALA A C 1
ATOM 1461 O O . ALA A 1 188 ? -4.693 -11.450 29.507 1.00 39.22 188 ALA A O 1
ATOM 1462 N N . VAL A 1 189 ? -4.362 -11.217 31.736 1.00 42.78 189 VAL A N 1
ATOM 1463 C CA . VAL A 1 189 ? -5.022 -9.934 32.047 1.00 42.78 189 VAL A CA 1
ATOM 1464 C C . VAL A 1 189 ? -3.984 -8.793 32.087 1.00 42.7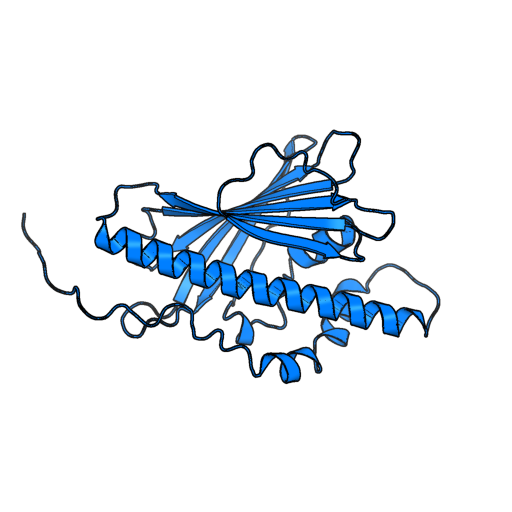8 189 VAL A C 1
ATOM 1466 O O . VAL A 1 189 ? -2.955 -8.961 32.731 1.00 42.78 189 VAL A O 1
ATOM 1469 N N . SER A 1 190 ? -4.320 -7.643 31.469 1.00 37.62 190 SER A N 1
ATOM 1470 C CA . SER A 1 190 ? -3.723 -6.275 31.543 1.00 37.62 190 SER A CA 1
ATOM 1471 C C . SER A 1 190 ? -2.204 -6.129 31.295 1.00 37.62 190 SER A C 1
ATOM 1473 O O . SER A 1 190 ? -1.398 -6.725 31.994 1.00 37.62 190 SER A O 1
ATOM 1475 N N . THR A 1 191 ? -1.720 -5.247 30.412 1.00 33.09 191 THR A N 1
ATOM 1476 C CA . THR A 1 191 ? -1.747 -3.772 30.547 1.00 33.09 191 THR A CA 1
ATOM 1477 C C . THR A 1 191 ? -1.240 -3.125 29.246 1.00 33.09 191 THR A C 1
ATOM 1479 O O . THR A 1 191 ? -0.336 -3.649 28.608 1.00 33.09 191 THR A O 1
ATOM 1482 N N . GLU A 1 192 ? -1.816 -1.983 28.860 1.00 42.31 192 GLU A N 1
ATOM 1483 C CA . GLU A 1 192 ? -1.497 -1.242 27.633 1.00 42.31 192 GLU A CA 1
ATOM 1484 C C . GLU A 1 192 ? -0.109 -0.570 27.631 1.00 42.31 192 GLU A C 1
ATOM 1486 O O . GLU A 1 192 ? 0.407 -0.147 28.663 1.00 42.31 192 GLU A O 1
ATOM 1491 N N . SER A 1 193 ? 0.377 -0.329 26.405 1.00 43.41 193 SER A N 1
ATOM 1492 C CA . SER A 1 193 ? 1.435 0.614 25.989 1.00 43.41 193 SER A CA 1
ATOM 1493 C C . SER A 1 193 ? 2.893 0.134 25.998 1.00 43.41 193 SER A C 1
ATOM 1495 O O . SER A 1 193 ? 3.733 0.694 26.676 1.00 43.41 193 SER A O 1
ATOM 1497 N N . GLU A 1 194 ? 3.182 -0.859 25.148 1.00 39.88 194 GLU A N 1
ATOM 1498 C CA . GLU A 1 194 ? 4.441 -1.028 24.366 1.00 39.88 194 GLU A CA 1
ATOM 1499 C C . GLU A 1 194 ? 4.401 -2.284 23.453 1.00 39.88 194 GLU A C 1
ATOM 1501 O O . GLU A 1 194 ? 5.350 -2.618 22.746 1.00 39.88 194 GLU A O 1
ATOM 1506 N N . GLU A 1 195 ? 3.266 -2.989 23.410 1.00 43.59 195 GLU A N 1
ATOM 1507 C CA . GLU A 1 195 ? 3.219 -4.385 22.971 1.00 43.59 195 GLU A CA 1
ATOM 1508 C C . GLU A 1 195 ? 3.212 -4.624 21.457 1.00 43.59 195 GLU A C 1
ATOM 1510 O O . GLU A 1 195 ? 3.535 -5.725 21.039 1.00 43.59 195 GLU A O 1
ATOM 1515 N N . THR A 1 196 ? 2.882 -3.665 20.587 1.00 43.88 196 THR A N 1
ATOM 1516 C CA . THR A 1 196 ? 2.663 -4.006 19.160 1.00 43.88 196 THR A CA 1
ATOM 1517 C C . THR A 1 196 ? 3.931 -4.464 18.428 1.00 43.88 196 THR A C 1
ATOM 1519 O O . THR A 1 196 ? 3.852 -5.357 17.589 1.00 43.88 196 THR A O 1
ATOM 1522 N N . GLY A 1 197 ? 5.101 -3.898 18.755 1.00 39.91 197 GLY A N 1
ATOM 1523 C CA . GLY A 1 197 ? 6.383 -4.349 18.193 1.00 39.91 197 GLY A CA 1
ATOM 1524 C C . GLY A 1 197 ? 6.780 -5.737 18.702 1.00 39.91 197 GLY A C 1
ATOM 1525 O O . GLY A 1 197 ? 7.220 -6.572 17.918 1.00 39.91 197 GLY A O 1
ATOM 1526 N N . SER A 1 198 ? 6.521 -5.995 19.988 1.00 42.28 198 SER A N 1
ATOM 1527 C CA . SER A 1 198 ? 6.775 -7.272 20.665 1.00 42.28 198 SER A CA 1
ATOM 1528 C C . SER A 1 198 ? 5.800 -8.375 20.221 1.00 42.28 198 SER A C 1
ATOM 1530 O O . SER A 1 198 ? 6.198 -9.512 20.011 1.00 42.28 198 SER A O 1
ATOM 1532 N N . ILE A 1 199 ? 4.525 -8.055 19.977 1.00 46.19 199 ILE A N 1
ATOM 1533 C CA . ILE A 1 199 ? 3.520 -8.996 19.459 1.00 46.19 199 ILE A CA 1
ATOM 1534 C C . ILE A 1 199 ? 3.885 -9.415 18.031 1.00 46.19 199 ILE A C 1
ATOM 1536 O O . ILE A 1 199 ? 3.882 -10.602 17.723 1.00 46.19 199 ILE A O 1
ATOM 1540 N N . ILE A 1 200 ? 4.257 -8.471 17.161 1.00 43.97 200 ILE A N 1
ATOM 1541 C CA . ILE A 1 200 ? 4.682 -8.792 15.792 1.00 43.97 200 ILE A CA 1
ATOM 1542 C C . ILE A 1 200 ? 5.964 -9.645 15.831 1.00 43.97 200 ILE A C 1
ATOM 1544 O O . ILE A 1 200 ? 6.013 -10.684 15.180 1.00 43.97 200 ILE A O 1
ATOM 1548 N N . SER A 1 201 ? 6.967 -9.292 16.643 1.00 44.81 201 SER A N 1
ATOM 1549 C CA . SER A 1 201 ? 8.212 -10.069 16.727 1.00 44.81 201 SER A CA 1
ATOM 1550 C C . SER A 1 201 ? 8.064 -11.434 17.408 1.00 44.81 201 SER A C 1
ATOM 1552 O O . SER A 1 201 ? 8.818 -12.336 17.065 1.00 44.81 201 SER A O 1
ATOM 1554 N N . ASN A 1 202 ? 7.123 -11.605 18.347 1.00 43.44 202 ASN A N 1
ATOM 1555 C CA . ASN A 1 202 ? 6.930 -12.853 19.104 1.00 43.44 202 ASN A CA 1
ATOM 1556 C C . ASN A 1 202 ? 5.954 -13.830 18.433 1.00 43.44 202 ASN A C 1
ATOM 1558 O O . ASN A 1 202 ? 6.095 -15.036 18.619 1.00 43.44 202 ASN A O 1
ATOM 1562 N N . PHE A 1 203 ? 4.988 -13.346 17.641 1.00 45.47 203 PHE A N 1
ATOM 1563 C CA . PHE A 1 203 ? 4.025 -14.210 16.939 1.00 45.47 203 PHE A CA 1
ATOM 1564 C C . PHE A 1 203 ? 4.450 -14.585 15.515 1.00 45.47 203 PHE A C 1
ATOM 1566 O O . PHE A 1 203 ? 4.103 -15.671 15.049 1.00 45.47 203 PHE A O 1
ATOM 1573 N N . LEU A 1 204 ? 5.235 -13.746 14.828 1.00 48.88 204 LEU A N 1
ATOM 1574 C CA . LEU A 1 204 ? 5.727 -14.060 13.482 1.00 48.88 204 LEU A CA 1
ATOM 1575 C C . LEU A 1 204 ? 6.976 -14.972 13.340 1.00 48.88 204 LEU A C 1
ATOM 1577 O O . LEU A 1 204 ? 7.212 -15.401 12.211 1.00 48.88 204 LEU A O 1
ATOM 1581 N N . PRO A 1 205 ? 7.779 -15.343 14.360 1.00 47.94 205 PRO A N 1
ATOM 1582 C CA . PRO A 1 205 ? 9.134 -15.828 14.088 1.00 47.94 205 PRO A CA 1
ATOM 1583 C C . PRO A 1 205 ? 9.266 -17.335 13.818 1.00 47.94 205 PRO A C 1
ATOM 1585 O O . PRO A 1 205 ? 10.341 -17.744 13.418 1.00 47.94 205 PRO A O 1
ATOM 1588 N N . ASN A 1 206 ? 8.235 -18.180 13.980 1.00 38.53 206 ASN A N 1
ATOM 1589 C CA . ASN A 1 206 ? 8.390 -19.634 13.735 1.00 38.53 206 ASN A CA 1
ATOM 1590 C C . ASN A 1 206 ? 7.302 -20.266 12.848 1.00 38.53 206 ASN A C 1
ATOM 1592 O O . ASN A 1 206 ? 7.613 -21.068 11.968 1.00 38.53 206 ASN A O 1
ATOM 1596 N N . LYS A 1 207 ? 6.023 -19.899 13.022 1.00 38.16 207 LYS A N 1
ATOM 1597 C CA . LYS A 1 207 ? 4.921 -20.455 12.207 1.00 38.16 207 LYS A CA 1
ATOM 1598 C C . LYS A 1 207 ? 4.918 -19.908 10.769 1.00 38.16 207 LYS A C 1
ATOM 1600 O O . LYS A 1 207 ? 4.633 -20.669 9.848 1.00 38.16 207 LYS A O 1
ATOM 1605 N N . LEU A 1 208 ? 5.285 -18.634 10.561 1.00 40.12 208 LEU A N 1
ATOM 1606 C CA . LEU A 1 208 ? 5.418 -18.058 9.214 1.00 40.12 208 LEU A CA 1
ATOM 1607 C C . LEU A 1 208 ? 6.615 -18.634 8.452 1.00 40.12 208 LEU A C 1
ATOM 1609 O O . LEU A 1 208 ? 6.456 -19.049 7.316 1.00 40.12 208 LEU A O 1
ATOM 1613 N N . LEU A 1 209 ? 7.798 -18.749 9.053 1.00 37.19 209 LEU A N 1
ATOM 1614 C CA . LEU A 1 209 ? 8.956 -19.298 8.334 1.00 37.19 209 LEU A CA 1
ATOM 1615 C C . LEU A 1 209 ? 8.725 -20.747 7.852 1.00 37.19 209 LEU A C 1
ATOM 1617 O O . LEU A 1 209 ? 9.073 -21.071 6.718 1.00 37.19 209 LEU A O 1
ATOM 1621 N N . ASN A 1 210 ? 8.038 -21.583 8.641 1.00 35.53 210 ASN A N 1
ATOM 1622 C CA . ASN A 1 210 ? 7.682 -22.947 8.224 1.00 35.53 210 ASN A CA 1
ATOM 1623 C C . ASN A 1 210 ? 6.502 -23.019 7.234 1.00 35.53 210 ASN A C 1
ATOM 1625 O O . ASN A 1 210 ? 6.478 -23.912 6.390 1.00 35.53 210 ASN A O 1
ATOM 1629 N N . GLY A 1 211 ? 5.517 -22.116 7.323 1.00 32.34 211 GLY A N 1
ATOM 1630 C CA . GLY A 1 211 ? 4.351 -22.102 6.426 1.00 32.34 211 GLY A CA 1
ATOM 1631 C C . GLY A 1 211 ? 4.624 -21.468 5.057 1.00 32.34 211 GLY A C 1
ATOM 1632 O O . GLY A 1 211 ? 4.029 -21.864 4.056 1.00 32.34 211 GLY A O 1
ATOM 1633 N N . TYR A 1 212 ? 5.556 -20.514 5.000 1.00 37.66 212 TYR A N 1
ATOM 1634 C CA . TYR A 1 212 ? 5.900 -19.752 3.796 1.00 37.66 212 TYR A CA 1
ATOM 1635 C C . TYR A 1 212 ? 7.003 -20.404 2.962 1.00 37.66 212 TYR A C 1
ATOM 1637 O O . TYR A 1 212 ? 7.230 -19.972 1.834 1.00 37.66 212 TYR A O 1
ATOM 1645 N N . ALA A 1 213 ? 7.615 -21.489 3.448 1.00 33.84 213 ALA A N 1
ATOM 1646 C CA . ALA A 1 213 ? 8.566 -22.308 2.693 1.00 33.84 213 ALA A CA 1
ATOM 1647 C C . ALA A 1 213 ? 7.994 -22.864 1.364 1.00 33.84 213 ALA A C 1
ATOM 1649 O O . ALA A 1 213 ? 8.746 -23.392 0.551 1.00 33.84 213 ALA A O 1
ATOM 1650 N N . ASN A 1 214 ? 6.684 -22.711 1.121 1.00 30.23 214 ASN A N 1
ATOM 1651 C CA . ASN A 1 214 ? 5.991 -23.126 -0.100 1.00 30.23 214 ASN A CA 1
ATOM 1652 C C . ASN A 1 214 ? 5.448 -21.965 -0.962 1.00 30.23 214 ASN A C 1
ATOM 1654 O O . ASN A 1 214 ? 4.826 -22.228 -1.991 1.00 30.23 214 ASN A O 1
ATOM 1658 N N . ILE A 1 215 ? 5.647 -20.695 -0.576 1.00 36.91 215 ILE A N 1
ATOM 1659 C CA . ILE A 1 215 ? 5.251 -19.544 -1.403 1.00 36.91 215 ILE A CA 1
ATOM 1660 C C . ILE A 1 215 ? 6.478 -19.067 -2.175 1.00 36.91 215 ILE A C 1
ATOM 1662 O O . ILE A 1 215 ? 7.286 -18.281 -1.683 1.00 36.91 215 ILE A O 1
ATOM 1666 N N . ASP A 1 216 ? 6.611 -19.553 -3.405 1.00 36.81 216 ASP A N 1
ATOM 1667 C CA . ASP A 1 216 ? 7.662 -19.126 -4.321 1.00 36.81 216 ASP A CA 1
ATOM 1668 C C . ASP A 1 216 ? 7.401 -17.693 -4.828 1.00 36.81 216 ASP A C 1
ATOM 1670 O O . ASP A 1 216 ? 6.789 -17.461 -5.874 1.00 36.81 216 ASP A O 1
ATOM 1674 N N . ILE A 1 217 ? 7.868 -16.700 -4.070 1.00 36.19 217 ILE A N 1
ATOM 1675 C CA . ILE A 1 217 ? 7.826 -15.286 -4.469 1.00 36.19 217 ILE A CA 1
ATOM 1676 C C . ILE A 1 217 ? 8.914 -14.919 -5.488 1.00 36.19 217 ILE A C 1
ATOM 1678 O O . ILE A 1 217 ? 8.955 -13.777 -5.955 1.00 36.19 217 ILE A O 1
ATOM 1682 N N . SER A 1 218 ? 9.769 -15.873 -5.889 1.00 35.97 218 SER A N 1
ATOM 1683 C CA . SER A 1 218 ? 10.725 -15.651 -6.974 1.00 35.97 218 SER A CA 1
ATOM 1684 C C . SER A 1 218 ? 10.005 -15.392 -8.304 1.00 35.97 218 SER A C 1
ATOM 1686 O O . SER A 1 218 ? 10.590 -14.844 -9.230 1.00 35.97 218 SER A O 1
ATOM 1688 N N . PHE A 1 219 ? 8.695 -15.627 -8.408 1.00 33.78 219 PHE A N 1
ATOM 1689 C CA . PHE A 1 219 ? 7.897 -15.288 -9.590 1.00 33.78 219 PHE A CA 1
ATOM 1690 C C . PHE A 1 219 ? 7.638 -13.787 -9.834 1.00 33.78 219 PHE A C 1
ATOM 1692 O O . PHE A 1 219 ? 6.792 -13.433 -10.659 1.00 33.78 219 PHE A O 1
ATOM 1699 N N . LEU A 1 220 ? 8.427 -12.881 -9.246 1.00 39.88 220 LEU A N 1
ATOM 1700 C CA . LEU A 1 220 ? 8.575 -11.508 -9.741 1.00 39.88 220 LEU A CA 1
ATOM 1701 C C . LEU A 1 220 ? 9.329 -11.487 -11.091 1.00 39.88 220 LEU A C 1
ATOM 1703 O O . LEU A 1 220 ? 10.471 -11.053 -11.192 1.00 39.88 220 LEU A O 1
ATOM 1707 N N . SER A 1 221 ? 8.627 -11.928 -12.142 1.00 36.94 221 SER A N 1
ATOM 1708 C CA . SER A 1 221 ? 8.921 -11.736 -13.569 1.00 36.94 221 SER A CA 1
ATOM 1709 C C . SER A 1 221 ? 10.226 -12.352 -14.112 1.00 36.94 221 SER A C 1
ATOM 1711 O O . SER A 1 221 ? 11.099 -11.669 -14.651 1.00 36.94 221 SER A O 1
ATOM 1713 N N . ALA A 1 222 ? 10.274 -13.683 -14.189 1.00 39.38 222 ALA A N 1
ATOM 1714 C CA . ALA A 1 222 ? 11.093 -14.356 -15.197 1.00 39.38 222 ALA A CA 1
ATOM 1715 C C . ALA A 1 222 ? 10.372 -14.340 -16.563 1.00 39.38 222 ALA A C 1
ATOM 1717 O O . ALA A 1 222 ? 9.646 -15.278 -16.888 1.00 39.38 222 ALA A O 1
ATOM 1718 N N . LYS A 1 223 ? 10.545 -13.264 -17.354 1.00 35.97 223 LYS A N 1
ATOM 1719 C CA . LYS A 1 223 ? 10.520 -13.268 -18.841 1.00 35.97 223 LYS A CA 1
ATOM 1720 C C . LYS A 1 223 ? 10.743 -11.866 -19.426 1.00 35.97 223 LYS A C 1
ATOM 1722 O O . LYS A 1 223 ? 9.807 -11.169 -19.799 1.00 35.97 223 LYS A O 1
ATOM 1727 N N . LEU A 1 224 ? 12.010 -11.514 -19.621 1.00 34.97 224 LEU A N 1
ATOM 1728 C CA . LEU A 1 224 ? 12.438 -10.602 -20.684 1.00 34.97 224 LEU A CA 1
ATOM 1729 C C . LEU A 1 224 ? 13.671 -11.215 -21.353 1.00 34.97 224 LEU A C 1
ATOM 1731 O O . LEU A 1 224 ? 14.811 -10.911 -21.016 1.00 34.97 224 LEU A O 1
ATOM 1735 N N . VAL A 1 225 ? 13.425 -12.126 -22.294 1.00 34.88 225 VAL A N 1
ATOM 1736 C CA . VAL A 1 225 ? 14.424 -12.541 -23.281 1.00 34.88 225 VAL A CA 1
ATOM 1737 C C . VAL A 1 225 ? 13.949 -12.019 -24.629 1.00 34.88 225 VAL A C 1
ATOM 1739 O O . VAL A 1 225 ? 12.905 -12.437 -25.121 1.00 34.88 225 VAL A O 1
ATOM 1742 N N . GLY A 1 226 ? 14.736 -11.110 -25.210 1.00 35.94 226 GLY A N 1
ATOM 1743 C CA . GLY A 1 226 ? 14.786 -10.951 -26.661 1.00 35.94 226 GLY A CA 1
ATOM 1744 C C . GLY A 1 226 ? 14.154 -9.705 -27.280 1.00 35.94 226 GLY A C 1
ATOM 1745 O O . GLY A 1 226 ? 13.498 -9.848 -28.299 1.00 35.94 226 GLY A O 1
ATOM 1746 N N . VAL A 1 227 ? 14.406 -8.491 -26.774 1.00 33.28 227 VAL A N 1
ATOM 1747 C CA . VAL A 1 227 ? 14.458 -7.303 -27.660 1.00 33.28 227 VAL A CA 1
ATOM 1748 C C . VAL A 1 227 ? 15.634 -6.412 -27.256 1.00 33.28 227 VAL A C 1
ATOM 1750 O O . VAL A 1 227 ? 15.488 -5.319 -26.719 1.00 33.28 227 VAL A O 1
ATOM 1753 N N . SER A 1 228 ? 16.845 -6.899 -27.511 1.00 35.72 228 SER A N 1
ATOM 1754 C CA . SER A 1 228 ? 18.007 -6.034 -27.707 1.00 35.72 228 SER A CA 1
ATOM 1755 C C . SER A 1 228 ? 18.364 -6.080 -29.184 1.00 35.72 228 SER A C 1
ATOM 1757 O O . SER A 1 228 ? 19.035 -7.014 -29.613 1.00 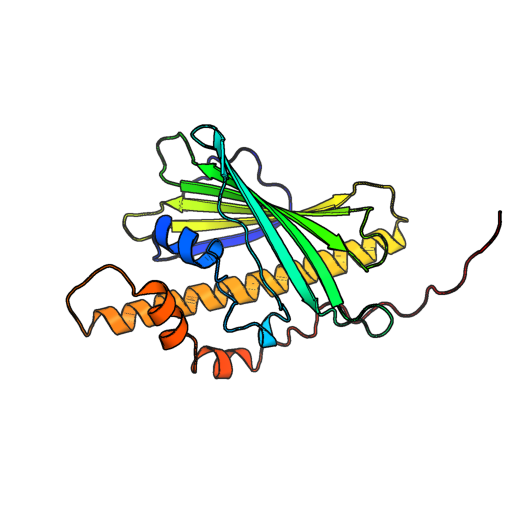35.72 228 SER A O 1
ATOM 1759 N N . LYS A 1 229 ? 17.861 -5.097 -29.943 1.00 44.00 229 LYS A N 1
ATOM 1760 C CA . LYS A 1 229 ? 18.478 -4.454 -31.124 1.00 44.00 229 LYS A CA 1
ATOM 1761 C C . LYS A 1 229 ? 17.405 -3.711 -31.927 1.00 44.00 229 LYS A C 1
ATOM 1763 O O . LYS A 1 229 ? 16.670 -4.339 -32.673 1.00 44.00 229 LYS A O 1
ATOM 1768 N N . CYS A 1 230 ? 17.341 -2.394 -31.740 1.00 30.80 230 CYS A N 1
ATOM 1769 C CA . CYS A 1 230 ? 16.957 -1.354 -32.711 1.00 30.80 230 CYS A CA 1
ATOM 1770 C C . CYS A 1 230 ? 16.725 -0.059 -31.913 1.00 30.80 230 CYS A C 1
ATOM 1772 O O . CYS A 1 230 ? 15.910 -0.056 -31.004 1.00 30.80 230 CYS A O 1
ATOM 1774 N N . THR A 1 231 ? 17.379 1.077 -32.128 1.00 32.84 231 THR A N 1
ATOM 1775 C CA . THR A 1 231 ? 18.457 1.466 -33.041 1.00 32.84 231 THR A CA 1
ATOM 1776 C C . THR A 1 231 ? 18.970 2.799 -32.481 1.00 32.84 231 THR A C 1
ATOM 1778 O O . THR A 1 231 ? 18.164 3.644 -32.097 1.00 32.84 231 THR A O 1
ATOM 1781 N N . LYS A 1 232 ? 20.292 3.007 -32.436 1.00 37.38 232 LYS A N 1
ATOM 1782 C CA . LYS A 1 232 ? 20.843 4.363 -32.594 1.00 37.38 232 LYS A CA 1
ATOM 1783 C C . LYS A 1 232 ? 20.442 4.877 -33.988 1.00 37.38 232 LYS A C 1
ATOM 1785 O O . LYS A 1 232 ? 20.301 4.056 -34.894 1.00 37.38 232 LYS A O 1
ATOM 1790 N N . ASN A 1 233 ? 20.365 6.202 -34.129 1.00 34.94 233 ASN A N 1
ATOM 1791 C CA . ASN A 1 233 ? 20.058 7.038 -35.310 1.00 34.94 233 ASN A CA 1
ATOM 1792 C C . ASN A 1 233 ? 18.617 7.578 -35.260 1.00 34.94 233 ASN A C 1
ATOM 1794 O O . ASN A 1 233 ? 17.680 6.790 -35.220 1.00 34.94 233 ASN A O 1
ATOM 1798 N N . LYS A 1 234 ? 18.358 8.887 -35.255 1.00 36.69 234 LYS A N 1
ATOM 1799 C CA . LYS A 1 234 ? 19.128 10.080 -35.648 1.00 36.69 234 LYS A CA 1
ATOM 1800 C C . LYS A 1 234 ? 19.009 11.163 -34.580 1.00 36.69 234 LYS A C 1
ATOM 1802 O O . LYS A 1 234 ? 17.931 11.219 -33.953 1.00 36.69 234 LYS A O 1
#

Organism: NCBI:txid1147741

InterPro domains:
  IPR031968 VASt domain [PF16016] (15-162)
  IPR031968 VASt domain [PS51778] (11-182)
  IPR051482 Cholesterol transport domain-containing protein [PTHR23319] (5-192)

Secondary structure (DSSP, 8-state):
-PPPP--S---SEEEEEEEESS-HHHHHHHHHSSS-TTGGGHHHHTEEEEEEPPPEEEETTEEEEEEEEEEE---SSS-SEEEEEEEEEEEE--SSS-EEEEEEEEEEESSTTTTTEEEEEEEEEEE-SSS-EEEEEEEEEEE-S---HHHHHHHHHHHHHHHHHHHHHHHHHHHHHHHHHHHHTTT-----SSHHHHHHHHHSSSHHHHHHTT--GGGS-----S--------

Foldseek 3Di:
DADDFPDPDQPADWQDWDKALADQVRCCCADPNQQHVCNVVCVPQQKDDWGKDDWDDPDPFKTKIKIWIKHAALEPDADRIKIKIWIWMKGADPDPWGWIKIKIWIAIPRDPCSVQKTKIKIWTWTDPDPRMIITIMHIDIGTRHDDPPVRVVLVRVLVVVSSNLVSVVVVVSSVQLRVLVVVPVVPDDDDDDDCPVVSSVVSCDPPVVVVCVPSPSSPSDDDDPDPPDDDDDD

Sequence (234 aa):
PKVSCECQSHLGRILVDEVYPLTTKQLFTILFSSNPWYHHLEEIVSRTGYIATSWMTESPTVTTRTVTYNMALNNALGPKSTSVTEKQTCYTFRGAVDGFSVMKEIQNAGIPCADSFIIQCTYCVIRAGNTHSRLLIHGTMIQKKSIWGIVKGIIEKSTYSGLETHYTVLMEALKLLCEGSAEAKQSAVSTESEETGSIISNFLPNKLLNGYANIDISFLSAKLVGVSKCTKNK

pLDDT: mean 75.65, std 21.51, range [30.23, 98.12]

Radius of gyration: 19.33 Å; chains: 1; bounding box: 44×43×68 Å